Protein AF-A0AAU9IHT6-F1 (afdb_monomer_lite)

Organism: NCBI:txid1481888

Secondary structure (DSSP, 8-state):
----TT---HHHHHH--HHHHHHHHHHHHHHHHHHHHHHHHHHHS-----HHHHHHHHHHHHHHHHHHHHHHHHHHHHHHHHHHHHHHHHHHHHHHHHHHHTT-EEEEEEEEEEEEEEEEEEEEETTT--EEESS--SPP---TT-GGGGGSTTEETTEETTT--BGGGEEEEEEEEEEEEEEEEEE-HHHHHHHHHHHHHHHHHHHH-HHHHHHHHHHHHHHHHHHHHHTT-

pLDDT: mean 78.17, std 12.82, range [36.62, 94.62]

Foldseek 3Di:
DDPCVPPDPPVVVVVDDPVVVVVVVVVVVVVVVVVVVVVVVVVPDDDDDCVVVVVVVVVVVVVVVVVVVVVVVVVVVVVLVVVVVVVVVVLVVLVVLLVVLVPQKDKDKDKDKDKDFAPAKFKAFQVPRAGLGDRWPFDADQQQQDPSQCPTPQDDPQAGVPPRDGSSRIHIDRIHIDIDIDIDIDGNPVSVVSNCCSVVVVVVVCVVPVVSVVVVVVVVVVVVVVVVVVVVD

Radius of gyration: 59.03 Å; chains: 1; bounding box: 92×29×169 Å

Sequence (233 aa):
MDNSAFNVKLEDISQMTKTEKKLLDLKWELSMDVIEGLIKDLSQYSEVDTRDFRIMKEEINNALKGYNYAKNNLKNWIAIQDKISEISIERESLDAEAKVNMNYTIKRKVWQTETVETSYHNTLCSRCNTLCHEHCALQYTTNTNANIFTGCDCMRDARCKVCNCDYTSHFHDMKKPIKVEKEITNVSMEMKEKYEISTKNPRNYQKKNPSTYWRVKIAIEEFNQQRKRYSKQ

Structure (mmCIF, N/CA/C/O backbone):
data_AF-A0AAU9IHT6-F1
#
_entry.id   AF-A0AAU9IHT6-F1
#
loop_
_atom_site.group_PDB
_atom_site.id
_atom_site.type_symbol
_atom_site.label_atom_id
_atom_site.label_alt_id
_atom_site.label_comp_id
_atom_site.label_asym_id
_atom_site.label_entity_id
_atom_site.label_seq_id
_atom_site.pdbx_PDB_ins_code
_atom_site.Cartn_x
_atom_site.Cartn_y
_atom_site.Cartn_z
_atom_site.occupancy
_atom_site.B_iso_or_equiv
_atom_site.auth_seq_id
_atom_site.auth_comp_id
_atom_site.auth_asym_id
_atom_site.auth_atom_id
_atom_site.pdbx_PDB_model_num
ATOM 1 N N . MET A 1 1 ? -26.366 17.090 78.222 1.00 36.62 1 MET A N 1
ATOM 2 C CA . MET A 1 1 ? -27.579 16.716 78.975 1.00 36.62 1 MET A CA 1
ATOM 3 C C . MET A 1 1 ? -27.148 15.663 79.972 1.00 36.62 1 MET A C 1
ATOM 5 O O . MET A 1 1 ? -26.940 14.525 79.573 1.00 36.62 1 MET A O 1
ATOM 9 N N . ASP A 1 2 ? -26.898 16.069 81.214 1.00 40.22 2 ASP A N 1
ATOM 10 C CA . ASP A 1 2 ? -26.550 15.146 82.294 1.00 40.22 2 ASP A CA 1
ATOM 11 C C . ASP A 1 2 ? -27.811 14.395 82.723 1.00 40.22 2 ASP A C 1
ATOM 13 O O . ASP A 1 2 ? -28.741 14.988 83.269 1.00 40.22 2 ASP A O 1
ATOM 17 N N . ASN A 1 3 ? -27.866 13.093 82.440 1.00 45.62 3 ASN A N 1
ATOM 18 C CA . ASN A 1 3 ? -28.930 12.221 82.925 1.00 45.62 3 ASN A CA 1
ATOM 19 C C . ASN A 1 3 ? -28.638 11.844 84.386 1.00 45.62 3 ASN A C 1
ATOM 21 O O . ASN A 1 3 ? -28.105 10.778 84.683 1.00 45.62 3 ASN A O 1
ATOM 25 N N . SER A 1 4 ? -28.933 12.766 85.299 1.00 54.41 4 SER A N 1
ATOM 26 C CA . SER A 1 4 ? -28.749 12.610 86.746 1.00 54.41 4 SER A CA 1
ATOM 27 C C . SER A 1 4 ? -29.918 11.902 87.446 1.00 54.41 4 SER A C 1
ATOM 29 O O . SER A 1 4 ? -29.883 11.739 88.663 1.00 54.41 4 SER A O 1
ATOM 31 N N . ALA A 1 5 ? -30.932 11.431 86.707 1.00 51.22 5 ALA A N 1
ATOM 32 C CA . ALA A 1 5 ? -32.142 10.828 87.277 1.00 51.22 5 ALA A CA 1
ATOM 33 C C . ALA A 1 5 ? -31.901 9.493 88.015 1.00 51.22 5 ALA A C 1
ATOM 35 O O . ALA A 1 5 ? -32.734 9.093 88.824 1.00 51.22 5 ALA A O 1
ATOM 36 N N . PHE A 1 6 ? -30.760 8.832 87.779 1.00 52.09 6 PHE A N 1
ATOM 37 C CA . PHE A 1 6 ? -30.420 7.527 88.368 1.00 52.09 6 PHE A CA 1
ATOM 38 C C . PHE A 1 6 ? -29.155 7.533 89.236 1.00 52.09 6 PHE A C 1
ATOM 40 O O . PHE A 1 6 ? -28.704 6.474 89.664 1.00 52.09 6 PHE A O 1
ATOM 47 N N . ASN A 1 7 ? -28.564 8.700 89.511 1.00 56.19 7 ASN A N 1
ATOM 48 C CA . ASN A 1 7 ? -27.317 8.777 90.273 1.00 56.19 7 ASN A CA 1
ATOM 49 C C . ASN A 1 7 ? -27.596 9.065 91.757 1.00 56.19 7 ASN A C 1
ATOM 51 O O . ASN A 1 7 ? -27.315 10.153 92.256 1.00 56.19 7 ASN A O 1
ATOM 55 N N . VAL A 1 8 ? -28.201 8.099 92.453 1.00 59.44 8 VAL A N 1
ATOM 56 C CA . VAL A 1 8 ? -28.332 8.130 93.919 1.00 59.44 8 VAL A CA 1
ATOM 57 C C . VAL A 1 8 ? -27.100 7.445 94.504 1.00 59.44 8 VAL A C 1
ATOM 59 O O . VAL A 1 8 ? -26.798 6.306 94.142 1.00 59.44 8 VAL A O 1
ATOM 62 N N . LYS A 1 9 ? -26.361 8.118 95.394 1.00 62.47 9 LYS A N 1
ATOM 63 C CA . LYS A 1 9 ? -25.235 7.479 96.085 1.00 62.47 9 LYS A CA 1
ATOM 64 C C . LYS A 1 9 ? -25.786 6.379 96.994 1.00 62.47 9 LYS A C 1
ATOM 66 O O . LYS A 1 9 ? -26.787 6.576 97.675 1.00 62.47 9 LYS A O 1
ATOM 71 N N . LEU A 1 10 ? -25.129 5.219 97.030 1.00 57.00 10 LEU A N 1
ATOM 72 C CA . LEU A 1 10 ? -25.533 4.072 97.863 1.00 57.00 10 LEU A CA 1
ATOM 73 C C . LEU A 1 10 ? -25.708 4.436 99.351 1.00 57.00 10 LEU A C 1
ATOM 75 O O . LEU A 1 10 ? -26.544 3.851 100.039 1.00 57.00 10 LEU A O 1
ATOM 79 N N . GLU A 1 11 ? -24.957 5.432 99.822 1.00 59.66 11 GLU A N 1
ATOM 80 C CA . GLU A 1 11 ? -25.046 6.006 101.168 1.00 59.66 11 GLU A CA 1
ATOM 81 C C . GLU A 1 11 ? -26.435 6.610 101.464 1.00 59.66 11 GLU A C 1
ATOM 83 O O . GLU A 1 11 ? -26.975 6.390 102.550 1.00 59.66 11 GLU A O 1
ATOM 88 N N . ASP A 1 12 ? -27.068 7.262 100.484 1.00 63.44 12 ASP A N 1
ATOM 89 C CA . ASP A 1 12 ? -28.357 7.952 100.639 1.00 63.44 12 ASP A CA 1
ATOM 90 C C . ASP A 1 12 ? -29.533 6.961 100.741 1.00 63.44 12 ASP A C 1
ATOM 92 O O . ASP A 1 12 ? -30.489 7.186 101.481 1.00 63.44 12 ASP A O 1
ATOM 96 N N . ILE A 1 13 ? -29.434 5.799 100.082 1.00 61.94 13 ILE A N 1
ATOM 97 C CA . ILE A 1 13 ? -30.466 4.739 100.082 1.00 61.94 13 ILE A CA 1
ATOM 98 C C . ILE A 1 13 ? -30.615 4.090 101.468 1.00 61.94 13 ILE A C 1
ATOM 100 O O . ILE A 1 13 ? -31.707 3.663 101.871 1.00 61.94 13 ILE A O 1
ATOM 104 N N . SER A 1 14 ? -29.514 4.025 102.223 1.00 65.31 14 SER A N 1
ATOM 105 C CA . SER A 1 14 ? -29.489 3.461 103.577 1.00 65.31 14 SER A CA 1
ATOM 106 C C . SER A 1 14 ? -30.250 4.318 104.599 1.00 65.31 14 SER A C 1
ATOM 108 O O . SER A 1 14 ? -30.761 3.774 105.579 1.00 65.31 14 SER A O 1
ATOM 110 N N . GLN A 1 15 ? -30.398 5.621 104.329 1.00 71.00 15 GLN A N 1
ATOM 111 C CA . GLN A 1 15 ? -31.080 6.593 105.191 1.00 71.00 15 GLN A CA 1
ATOM 112 C C . GLN A 1 15 ? -32.521 6.913 104.757 1.00 71.00 15 GLN A C 1
ATOM 114 O O . GLN A 1 15 ? -33.226 7.628 105.466 1.00 71.00 15 GLN A O 1
ATOM 119 N N . MET A 1 16 ? -32.990 6.361 103.631 1.00 74.75 16 MET A N 1
ATOM 120 C CA . MET A 1 16 ? -34.353 6.587 103.140 1.00 74.75 16 MET A CA 1
ATOM 121 C C . MET A 1 16 ? -35.410 6.006 104.082 1.00 74.75 16 MET A C 1
ATOM 123 O O . MET A 1 16 ? -35.351 4.842 104.504 1.00 74.75 16 MET A O 1
ATOM 127 N N . THR A 1 17 ? -36.450 6.793 104.326 1.00 78.44 17 THR A N 1
ATOM 128 C CA . THR A 1 17 ? -37.647 6.350 105.033 1.00 78.44 17 THR A CA 1
ATOM 129 C C . THR A 1 17 ? -38.388 5.272 104.235 1.00 78.44 17 THR A C 1
ATOM 131 O O . THR A 1 17 ? -38.266 5.139 103.014 1.00 78.44 17 THR A O 1
ATOM 134 N N . LYS A 1 18 ? -39.227 4.491 104.925 1.00 80.88 18 LYS A N 1
ATOM 135 C CA . LYS A 1 18 ? -40.044 3.434 104.300 1.00 80.88 18 LYS A CA 1
ATOM 136 C C . LYS A 1 18 ? -40.938 3.967 103.169 1.00 80.88 18 LYS A C 1
ATOM 138 O O . LYS A 1 18 ? -41.226 3.234 102.228 1.00 80.88 18 LYS A O 1
ATOM 143 N N . THR A 1 19 ? -41.381 5.220 103.263 1.00 79.50 19 THR A N 1
ATOM 144 C CA . THR A 1 19 ? -42.227 5.875 102.255 1.00 79.50 19 THR A CA 1
ATOM 145 C C . THR A 1 19 ? -41.430 6.257 101.011 1.00 79.50 19 THR A C 1
ATOM 147 O O . THR A 1 19 ? -41.905 6.047 99.899 1.00 79.50 19 THR A O 1
ATOM 150 N N . GLU A 1 20 ? -40.205 6.753 101.176 1.00 77.69 20 GLU A N 1
ATOM 151 C CA . GLU A 1 20 ? -39.341 7.130 100.052 1.00 77.69 20 GLU A CA 1
ATOM 152 C C . GLU A 1 20 ? -38.877 5.908 99.258 1.00 77.69 20 GLU A C 1
ATOM 154 O O . GLU A 1 20 ? -38.838 5.966 98.033 1.00 77.69 20 GLU A O 1
ATOM 159 N N . LYS A 1 21 ? -38.602 4.780 99.932 1.00 79.06 21 LYS A N 1
ATOM 160 C CA . LYS A 1 21 ? -38.288 3.509 99.254 1.00 79.06 21 LYS A CA 1
ATOM 161 C C . LYS A 1 21 ? -39.454 3.033 98.388 1.00 79.06 21 LYS A C 1
ATOM 163 O O . LYS A 1 21 ? -39.266 2.777 97.209 1.00 79.06 21 LYS A O 1
ATOM 168 N N . LYS A 1 22 ? -40.677 3.056 98.930 1.00 83.75 22 LYS A N 1
ATOM 169 C CA . LYS A 1 22 ? -41.892 2.734 98.162 1.00 83.75 22 LYS A CA 1
ATOM 170 C C . LYS A 1 22 ? -42.105 3.659 96.963 1.00 83.75 22 LYS A C 1
ATOM 172 O O . LYS A 1 22 ? -42.561 3.209 95.920 1.00 83.75 22 LYS A O 1
ATOM 177 N N . LEU A 1 23 ? -41.811 4.953 97.109 1.00 82.69 23 LEU A N 1
ATOM 178 C CA . LEU A 1 23 ? -41.916 5.909 96.007 1.00 82.69 23 LEU A CA 1
ATOM 179 C C . LEU A 1 23 ? -40.868 5.637 94.919 1.00 82.69 23 LEU A C 1
ATOM 181 O O . LEU A 1 23 ? -41.162 5.812 93.739 1.00 82.69 23 LEU A O 1
ATOM 185 N N . LEU A 1 24 ? -39.657 5.239 95.309 1.00 80.94 24 LEU A N 1
ATOM 186 C CA . LEU A 1 24 ? -38.599 4.862 94.378 1.00 80.94 24 LEU A CA 1
ATOM 187 C C . LEU A 1 24 ? -38.963 3.587 93.610 1.00 80.94 24 LEU A C 1
ATOM 189 O O . LEU A 1 24 ? -38.847 3.587 92.388 1.00 80.94 24 LEU A O 1
ATOM 193 N N . ASP A 1 25 ? -39.472 2.566 94.302 1.00 82.69 25 ASP A N 1
ATOM 194 C CA . ASP A 1 25 ? -39.945 1.322 93.683 1.00 82.69 25 ASP A CA 1
ATOM 195 C C . ASP A 1 25 ? -41.060 1.609 92.667 1.00 82.69 25 ASP A C 1
ATOM 197 O O . ASP A 1 25 ? -40.974 1.186 91.518 1.00 82.69 25 ASP A O 1
ATOM 201 N N . LEU A 1 26 ? -42.041 2.444 93.034 1.00 85.94 26 LEU A N 1
ATOM 202 C CA . LEU A 1 26 ? -43.115 2.855 92.124 1.00 85.94 26 LEU A CA 1
ATOM 203 C C . LEU A 1 26 ? -42.581 3.604 90.891 1.00 85.94 26 LEU A C 1
ATOM 205 O O . LEU A 1 26 ? -43.039 3.383 89.775 1.00 85.94 26 LEU A O 1
ATOM 209 N N . LYS A 1 27 ? -41.610 4.510 91.068 1.00 83.62 27 LYS A N 1
ATOM 210 C CA . LYS A 1 27 ? -40.984 5.232 89.945 1.00 83.62 27 LYS A CA 1
ATOM 211 C C . LYS A 1 27 ? -40.191 4.298 89.035 1.00 83.62 27 LYS A C 1
ATOM 213 O O . LYS A 1 27 ? -40.145 4.531 87.827 1.00 83.62 27 LYS A O 1
ATOM 218 N N . TRP A 1 28 ? -39.554 3.282 89.607 1.00 84.56 28 TRP A N 1
ATOM 219 C CA . TRP A 1 28 ? -38.840 2.262 88.855 1.00 84.56 28 TRP A CA 1
ATOM 220 C C . TRP A 1 28 ? -39.807 1.411 88.033 1.00 84.56 28 TRP A C 1
ATOM 222 O O . TRP A 1 28 ? -39.602 1.289 86.829 1.00 84.56 28 TRP A O 1
ATOM 232 N N . GLU A 1 29 ? -40.890 0.922 88.641 1.00 88.94 29 GLU A N 1
ATOM 233 C CA . GLU A 1 29 ? -41.958 0.188 87.949 1.00 88.94 29 GLU A CA 1
ATOM 234 C C . GLU A 1 29 ? -42.526 1.008 86.784 1.00 88.94 29 GLU A C 1
ATOM 236 O O . GLU A 1 29 ? -42.494 0.555 85.645 1.00 88.94 29 GLU A O 1
ATOM 241 N N . LEU A 1 30 ? -42.892 2.272 87.025 1.00 87.56 30 LEU A N 1
ATOM 242 C CA . LEU A 1 30 ? -43.378 3.170 85.970 1.00 87.56 30 LEU A CA 1
ATOM 243 C C . LEU A 1 30 ? -42.352 3.389 84.845 1.00 87.56 30 LEU A C 1
ATOM 245 O O . LEU A 1 30 ? -42.723 3.536 83.683 1.00 87.56 30 LEU A O 1
ATOM 249 N N . SER A 1 31 ? -41.057 3.430 85.170 1.00 90.81 31 SER A N 1
ATOM 250 C CA . SER A 1 31 ? -39.999 3.575 84.162 1.00 90.81 31 SER A CA 1
ATOM 251 C C . SER A 1 31 ? -39.840 2.303 83.330 1.00 90.81 31 SER A C 1
ATOM 253 O O . SER A 1 31 ? -39.628 2.391 82.121 1.00 90.81 31 SER A O 1
ATOM 255 N N . MET A 1 32 ? -39.957 1.130 83.958 1.00 89.56 32 MET A N 1
ATOM 256 C CA . MET A 1 32 ? -39.925 -0.160 83.268 1.00 89.56 32 MET A CA 1
ATOM 257 C C . MET A 1 32 ? -41.141 -0.333 82.355 1.00 89.56 32 MET A C 1
ATOM 259 O O . MET A 1 32 ? -40.957 -0.737 81.211 1.00 89.56 32 MET A O 1
ATOM 263 N N . ASP A 1 33 ? -42.334 0.079 82.792 1.00 92.25 33 ASP A N 1
ATOM 264 C CA . ASP A 1 33 ? -43.553 0.062 81.969 1.00 92.25 33 ASP A CA 1
ATOM 265 C C . ASP A 1 33 ? -43.401 0.932 80.711 1.00 92.25 33 ASP A C 1
ATOM 267 O O . ASP A 1 33 ? -43.782 0.538 79.606 1.00 92.25 33 ASP A O 1
ATOM 271 N N . VAL A 1 34 ? -42.796 2.119 80.850 1.00 92.44 34 VAL A N 1
ATOM 272 C CA . VAL A 1 34 ? -42.503 2.998 79.707 1.00 92.44 34 VAL A CA 1
ATOM 273 C C . VAL A 1 34 ? -41.493 2.348 78.761 1.00 92.44 34 VAL A C 1
ATOM 275 O O . VAL A 1 34 ? -41.674 2.405 77.546 1.00 92.44 34 VAL A O 1
ATOM 278 N N . ILE A 1 35 ? -40.442 1.712 79.287 1.00 89.94 35 ILE A N 1
ATOM 279 C CA . ILE A 1 35 ? -39.449 1.001 78.469 1.00 89.94 35 ILE A CA 1
ATOM 280 C C . ILE A 1 35 ? -40.091 -0.180 77.736 1.00 89.94 35 ILE A C 1
ATOM 282 O O . ILE A 1 35 ? -39.816 -0.379 76.554 1.00 89.94 35 ILE A O 1
ATOM 286 N N . GLU A 1 36 ? -40.967 -0.938 78.392 1.00 92.25 36 GLU A N 1
ATOM 287 C CA . GLU A 1 36 ? -41.694 -2.041 77.767 1.00 92.25 36 GLU A CA 1
ATOM 288 C C . GLU A 1 36 ? -42.611 -1.538 76.645 1.00 92.25 36 GLU A C 1
ATOM 290 O O . GLU A 1 36 ? -42.620 -2.113 75.553 1.00 92.25 36 GLU A O 1
ATOM 295 N N . GLY A 1 37 ? -43.299 -0.411 76.860 1.00 92.06 37 GLY A N 1
ATOM 296 C CA . GLY A 1 37 ? -44.056 0.289 75.822 1.00 92.06 37 GLY A CA 1
ATOM 297 C C . GLY A 1 37 ? -43.185 0.675 74.625 1.00 92.06 37 GLY A C 1
ATOM 298 O O . GLY A 1 37 ? -43.524 0.348 73.491 1.00 92.06 37 GLY A O 1
ATOM 299 N N . LEU A 1 38 ? -42.014 1.271 74.869 1.00 89.75 38 LEU A N 1
ATOM 300 C CA . LEU A 1 38 ? -41.068 1.640 73.811 1.00 89.75 38 LEU A CA 1
ATOM 301 C C . LEU A 1 38 ? -40.539 0.422 73.042 1.00 89.75 38 LEU A C 1
ATOM 303 O O . LEU A 1 38 ? -40.412 0.484 71.823 1.00 89.75 38 LEU A O 1
ATOM 307 N N . ILE A 1 39 ? -40.240 -0.688 73.721 1.00 87.50 39 ILE A N 1
ATOM 308 C CA . ILE A 1 39 ? -39.795 -1.932 73.072 1.00 87.50 39 ILE A CA 1
ATOM 309 C C . ILE A 1 39 ? -40.923 -2.522 72.225 1.00 87.50 39 ILE A C 1
ATOM 311 O O . ILE A 1 39 ? -40.685 -2.968 71.101 1.00 87.50 39 ILE A O 1
ATOM 315 N N . LYS A 1 40 ? -42.157 -2.500 72.735 1.00 89.62 40 LYS A N 1
ATOM 316 C CA . LYS A 1 40 ? -43.336 -2.966 72.008 1.00 89.62 40 LYS A CA 1
ATOM 317 C C . LYS A 1 40 ? -43.588 -2.115 70.769 1.00 89.62 40 LYS A C 1
ATOM 319 O O . LYS A 1 40 ? -43.787 -2.682 69.698 1.00 89.62 40 LYS A O 1
ATOM 324 N N . ASP A 1 41 ? -43.505 -0.797 70.888 1.00 87.31 41 ASP A N 1
ATOM 325 C CA . ASP A 1 41 ? -43.623 0.124 69.760 1.00 87.31 41 ASP A CA 1
ATOM 326 C C . ASP A 1 41 ? -42.502 -0.123 68.746 1.00 87.31 41 ASP A C 1
ATOM 328 O O . ASP A 1 41 ? -42.782 -0.289 67.562 1.00 87.31 41 ASP A O 1
ATOM 332 N N . LEU A 1 42 ? -41.249 -0.265 69.199 1.00 81.62 42 LEU A N 1
ATOM 333 C CA . LEU A 1 42 ? -40.102 -0.611 68.351 1.00 81.62 42 LEU A CA 1
ATOM 334 C C . LEU A 1 42 ? -40.303 -1.934 67.600 1.00 81.62 42 LEU A C 1
ATOM 336 O O . LEU A 1 42 ? -39.971 -2.022 66.422 1.00 81.62 42 LEU A O 1
ATOM 340 N N . SER A 1 43 ? -40.891 -2.939 68.250 1.00 79.19 43 SER A N 1
ATOM 341 C CA . SER A 1 43 ? -41.186 -4.241 67.638 1.00 79.19 43 SER A CA 1
ATOM 342 C C . SER A 1 43 ? -42.314 -4.200 66.600 1.00 79.19 43 SER A C 1
ATOM 344 O O . SER A 1 43 ? -42.419 -5.109 65.779 1.00 79.19 43 SER A O 1
ATOM 346 N N . GLN A 1 44 ? -43.157 -3.161 66.629 1.00 80.00 44 GLN A N 1
ATOM 347 C CA . GLN A 1 44 ? -44.225 -2.952 65.648 1.00 80.00 44 GLN A CA 1
ATOM 348 C C . GLN A 1 44 ? -43.735 -2.250 64.380 1.00 80.00 44 GLN A C 1
ATOM 350 O O . GLN A 1 44 ? -44.428 -2.297 63.361 1.00 80.00 44 GLN A O 1
ATOM 355 N N . TYR A 1 45 ? -42.552 -1.627 64.398 1.00 76.06 45 TYR A N 1
ATOM 356 C CA . TYR A 1 45 ? -41.941 -1.139 63.166 1.00 76.06 45 TYR A CA 1
ATOM 357 C C . TYR A 1 45 ? -41.477 -2.339 62.338 1.00 76.06 45 TYR A C 1
ATOM 359 O O . TYR A 1 45 ? -40.593 -3.095 62.733 1.00 76.06 45 TYR A O 1
ATOM 367 N N . SER A 1 46 ? -42.082 -2.518 61.167 1.00 62.72 46 SER A N 1
ATOM 368 C CA . SER A 1 46 ? -41.648 -3.521 60.199 1.00 62.72 46 SER A CA 1
ATOM 369 C C . SER A 1 46 ? -40.288 -3.148 59.608 1.00 62.72 46 SER A C 1
ATOM 371 O O . SER A 1 46 ? -40.038 -1.972 59.328 1.00 62.72 46 SER A O 1
ATOM 373 N N . GLU A 1 47 ? -39.448 -4.147 59.332 1.00 66.75 47 GLU A N 1
ATOM 374 C CA . GLU A 1 47 ? -38.281 -3.970 58.464 1.00 66.75 47 GLU A CA 1
ATOM 375 C C . GLU A 1 47 ? -38.723 -3.302 57.153 1.00 66.75 47 GLU A C 1
ATOM 377 O O . GLU A 1 47 ? -39.639 -3.773 56.476 1.00 66.75 47 GLU A O 1
ATOM 382 N N . VAL A 1 48 ? -38.104 -2.172 56.804 1.00 67.19 48 VAL A N 1
ATOM 383 C CA . VAL A 1 48 ? -38.365 -1.516 55.520 1.00 67.19 48 VAL A CA 1
ATOM 384 C C . VAL A 1 48 ? -37.785 -2.412 54.431 1.00 67.19 48 VAL A C 1
ATOM 386 O O . VAL A 1 48 ? -36.573 -2.632 54.392 1.00 67.19 48 VAL A O 1
ATOM 389 N N . ASP A 1 49 ? -38.644 -2.949 53.563 1.00 68.38 49 ASP A N 1
ATOM 390 C CA . ASP A 1 49 ? -38.227 -3.850 52.491 1.00 68.38 49 ASP A CA 1
ATOM 391 C C . ASP A 1 49 ? -37.245 -3.137 51.544 1.00 68.38 49 ASP A C 1
ATOM 393 O O . ASP A 1 49 ? -37.583 -2.187 50.839 1.00 68.38 49 ASP A O 1
ATOM 397 N N . THR A 1 50 ? -35.989 -3.589 51.541 1.00 79.31 50 THR A N 1
ATOM 398 C CA . THR A 1 50 ? -34.925 -3.058 50.672 1.00 79.31 50 THR A CA 1
ATOM 399 C C . THR A 1 50 ? -34.781 -3.848 49.371 1.00 79.31 50 THR A C 1
ATOM 401 O O . THR A 1 50 ? -33.878 -3.580 48.569 1.00 79.31 50 THR A O 1
ATOM 404 N N . ARG A 1 51 ? -35.661 -4.829 49.128 1.00 81.38 51 ARG A N 1
ATOM 405 C CA . ARG A 1 51 ? -35.613 -5.713 47.960 1.00 81.38 51 ARG A CA 1
ATOM 406 C C . ARG A 1 51 ? -35.708 -4.937 46.650 1.00 81.38 51 ARG A C 1
ATOM 408 O O . ARG A 1 51 ? -34.933 -5.238 45.744 1.00 81.38 51 ARG A O 1
ATOM 415 N N . ASP A 1 52 ? -36.544 -3.905 46.577 1.00 80.12 52 ASP A N 1
ATOM 416 C CA . ASP A 1 52 ? -36.674 -3.063 45.380 1.00 80.12 52 ASP A CA 1
ATOM 417 C C . ASP A 1 52 ? -35.391 -2.275 45.082 1.00 80.12 52 ASP A C 1
ATOM 419 O O . ASP A 1 52 ? -34.945 -2.215 43.936 1.00 80.12 52 ASP A O 1
ATOM 423 N N . PHE A 1 53 ? -34.717 -1.748 46.111 1.00 83.50 53 PHE A N 1
ATOM 424 C CA . PHE A 1 53 ? -33.416 -1.088 45.947 1.00 83.50 53 PHE A CA 1
ATOM 425 C C . PHE A 1 53 ? -32.331 -2.061 45.486 1.00 83.50 53 PHE A C 1
ATOM 427 O O . PHE A 1 53 ? -31.471 -1.701 44.677 1.00 83.50 53 PHE A O 1
ATOM 434 N N . ARG A 1 54 ? -32.366 -3.307 45.973 1.00 85.94 54 ARG A N 1
ATOM 435 C CA . ARG A 1 54 ? -31.453 -4.359 45.516 1.00 85.94 54 ARG A CA 1
ATOM 436 C C . ARG A 1 54 ? -31.682 -4.686 44.040 1.00 85.94 54 ARG A C 1
ATOM 438 O O . ARG A 1 54 ? -30.710 -4.689 43.289 1.00 85.94 54 ARG A O 1
ATOM 445 N N . ILE A 1 55 ? -32.935 -4.892 43.626 1.00 87.44 55 ILE A N 1
ATOM 446 C CA . ILE A 1 55 ? -33.301 -5.155 42.223 1.00 87.44 55 ILE A CA 1
ATOM 447 C C . ILE A 1 55 ? -32.854 -3.987 41.338 1.00 87.44 55 ILE A C 1
ATOM 449 O O . ILE A 1 55 ? -32.167 -4.186 40.339 1.00 87.44 55 ILE A O 1
ATOM 453 N N . MET A 1 56 ? -33.148 -2.751 41.746 1.00 84.31 56 MET A N 1
ATOM 454 C CA . MET A 1 56 ? -32.743 -1.553 41.010 1.00 84.31 56 MET A CA 1
ATOM 455 C C . MET A 1 56 ? -31.219 -1.464 40.843 1.00 84.31 56 MET A C 1
ATOM 457 O O . MET A 1 56 ? -30.721 -1.161 39.758 1.00 84.31 56 MET A O 1
ATOM 461 N N . LYS A 1 57 ? -30.454 -1.767 41.898 1.00 89.06 57 LYS A N 1
ATOM 462 C CA . LYS A 1 57 ? -28.986 -1.791 41.846 1.00 89.06 57 LYS A CA 1
ATOM 463 C C . LYS A 1 57 ? -28.459 -2.874 40.900 1.00 89.06 57 LYS A C 1
ATOM 465 O O . LYS A 1 57 ? -27.472 -2.639 40.202 1.00 89.06 57 LYS A O 1
ATOM 470 N N . GLU A 1 58 ? -29.082 -4.048 40.874 1.00 89.75 58 GLU A N 1
ATOM 471 C CA . GLU A 1 58 ? -28.725 -5.133 39.953 1.00 89.75 58 GLU A CA 1
ATOM 472 C C . GLU A 1 58 ? -28.974 -4.738 38.492 1.00 89.75 58 GLU A C 1
ATOM 474 O O . GLU A 1 58 ? -28.068 -4.879 37.666 1.00 89.75 58 GLU A O 1
ATOM 479 N N . GLU A 1 59 ? -30.130 -4.145 38.190 1.00 89.81 59 GLU A N 1
ATOM 480 C CA . GLU A 1 59 ? -30.467 -3.648 36.850 1.00 89.81 59 GLU A CA 1
ATOM 481 C C . GLU A 1 59 ? -29.500 -2.554 36.374 1.00 89.81 59 GLU A C 1
ATOM 483 O O . GLU A 1 59 ? -28.964 -2.630 35.265 1.00 89.81 59 GLU A O 1
ATOM 488 N N . ILE A 1 60 ? -29.174 -1.580 37.233 1.00 89.31 60 ILE A N 1
ATOM 489 C CA . ILE A 1 60 ? -28.181 -0.538 36.921 1.00 89.31 60 ILE A CA 1
ATOM 490 C C . ILE A 1 60 ? -26.811 -1.159 36.619 1.00 89.31 60 ILE A C 1
ATOM 492 O O . ILE A 1 60 ? -26.151 -0.778 35.649 1.00 89.31 60 ILE A O 1
ATOM 496 N N . ASN A 1 61 ? -26.376 -2.139 37.414 1.00 86.25 61 ASN A N 1
ATOM 497 C CA . ASN A 1 61 ? -25.103 -2.821 37.186 1.00 86.25 61 ASN A CA 1
ATOM 498 C C . ASN A 1 61 ? -25.094 -3.596 35.863 1.00 86.25 61 ASN A C 1
ATOM 500 O O . ASN A 1 61 ? -24.077 -3.607 35.164 1.00 86.25 61 ASN A O 1
ATOM 504 N N . ASN A 1 62 ? -26.207 -4.228 35.497 1.00 83.06 62 ASN A N 1
ATOM 505 C CA . ASN A 1 62 ? -26.343 -4.928 34.223 1.00 83.06 62 ASN A CA 1
ATOM 506 C C . ASN A 1 62 ? -26.307 -3.951 33.041 1.00 83.06 62 ASN A C 1
ATOM 508 O O . ASN A 1 62 ? -25.561 -4.178 32.083 1.00 83.06 62 ASN A O 1
ATOM 512 N N . ALA A 1 63 ? -27.007 -2.819 33.143 1.00 81.50 63 ALA A N 1
ATOM 513 C CA . ALA A 1 63 ? -26.954 -1.753 32.148 1.00 81.50 63 ALA A CA 1
ATOM 514 C C . ALA A 1 63 ? -25.530 -1.187 31.989 1.00 81.50 63 ALA A C 1
ATOM 516 O O . ALA A 1 63 ? -25.037 -1.046 30.868 1.00 81.50 63 ALA A O 1
ATOM 517 N N . LEU A 1 64 ? -24.818 -0.944 33.097 1.00 78.62 64 LEU A N 1
ATOM 518 C CA . LEU A 1 64 ? -23.425 -0.482 33.086 1.00 78.62 64 LEU A CA 1
ATOM 519 C C . LEU A 1 64 ? -22.478 -1.492 32.430 1.00 78.62 64 LEU A C 1
ATOM 521 O O . LEU A 1 64 ? -21.596 -1.098 31.661 1.00 78.62 64 LEU A O 1
ATOM 525 N N . LYS A 1 65 ? -22.652 -2.792 32.694 1.00 80.75 65 LYS A N 1
ATOM 526 C CA . LYS A 1 65 ? -21.887 -3.853 32.017 1.00 80.75 65 LYS A CA 1
ATOM 527 C C . LYS A 1 65 ? -22.127 -3.820 30.507 1.00 80.75 65 LYS A C 1
ATOM 529 O O . LYS A 1 65 ? -21.158 -3.821 29.748 1.00 80.75 65 LYS A O 1
ATOM 534 N N . GLY A 1 66 ? -23.388 -3.730 30.080 1.00 75.31 66 GLY A N 1
ATOM 535 C CA . GLY A 1 66 ? -23.761 -3.635 28.665 1.00 75.31 66 GLY A CA 1
ATOM 536 C C . GLY A 1 66 ? -23.173 -2.398 27.981 1.00 75.31 66 GLY A C 1
ATOM 537 O O . GLY A 1 66 ? -22.559 -2.508 26.919 1.00 75.31 66 GLY A O 1
ATOM 538 N N . TYR A 1 67 ? -23.272 -1.235 28.626 1.00 81.81 67 TYR A N 1
ATOM 539 C CA . TYR A 1 67 ? -22.687 0.014 28.140 1.00 81.81 67 TYR A CA 1
ATOM 540 C C . TYR A 1 67 ? -21.167 -0.084 27.976 1.00 81.81 67 TYR A C 1
ATOM 542 O O . TYR A 1 67 ? -20.631 0.255 26.921 1.00 81.81 67 TYR A O 1
ATOM 550 N N . ASN A 1 68 ? -20.459 -0.586 28.991 1.00 80.31 68 ASN A N 1
ATOM 551 C CA . ASN A 1 68 ? -19.004 -0.724 28.934 1.00 80.31 68 ASN A CA 1
ATOM 552 C C . ASN A 1 68 ? -18.564 -1.712 27.847 1.00 80.31 68 ASN A C 1
ATOM 554 O O . ASN A 1 68 ? -17.586 -1.454 27.142 1.00 80.31 68 ASN A O 1
ATOM 558 N N . TYR A 1 69 ? -19.305 -2.807 27.668 1.00 75.12 69 TYR A N 1
ATOM 559 C CA . TYR A 1 69 ? -19.072 -3.758 26.586 1.00 75.12 69 TYR A CA 1
ATOM 560 C C . TYR A 1 69 ? -19.233 -3.098 25.207 1.00 75.12 69 TYR A C 1
ATOM 562 O O . TYR A 1 69 ? -18.312 -3.145 24.388 1.00 75.12 69 TYR A O 1
ATOM 570 N N . ALA A 1 70 ? -20.352 -2.405 24.971 1.00 73.38 70 ALA A N 1
ATOM 571 C CA . ALA A 1 70 ? -20.609 -1.702 23.715 1.00 73.38 70 ALA A CA 1
ATOM 572 C C . ALA A 1 70 ? -19.557 -0.615 23.434 1.00 73.38 70 ALA A C 1
ATOM 574 O O . ALA A 1 70 ? -19.034 -0.521 22.323 1.00 73.38 70 ALA A O 1
ATOM 575 N N . LYS A 1 71 ? -19.182 0.160 24.458 1.00 83.25 71 LYS A N 1
ATOM 576 C CA . LYS A 1 71 ? -18.144 1.196 24.379 1.00 83.25 71 LYS A CA 1
ATOM 577 C C . LYS A 1 71 ? -16.781 0.624 23.987 1.00 83.25 71 LYS A C 1
ATOM 579 O O . LYS A 1 71 ? -16.090 1.210 23.156 1.00 83.25 71 LYS A O 1
ATOM 584 N N . ASN A 1 72 ? -16.382 -0.504 24.573 1.00 74.44 72 ASN A N 1
ATOM 585 C CA . ASN A 1 72 ? -15.114 -1.154 24.239 1.00 74.44 72 ASN A CA 1
ATOM 586 C C . ASN A 1 72 ? -15.122 -1.709 22.814 1.00 74.44 72 ASN A C 1
ATOM 588 O O . ASN A 1 72 ? -14.149 -1.524 22.084 1.00 74.44 72 ASN A O 1
ATOM 592 N N . ASN A 1 73 ? -16.233 -2.313 22.392 1.00 76.06 73 ASN A N 1
ATOM 593 C CA . ASN A 1 73 ? -16.385 -2.755 21.011 1.00 76.06 73 ASN A CA 1
ATOM 594 C C . ASN A 1 73 ? -16.279 -1.579 20.042 1.00 76.06 73 ASN A C 1
ATOM 596 O O . ASN A 1 73 ? -15.510 -1.663 19.092 1.00 76.06 73 ASN A O 1
ATOM 600 N N . LEU A 1 74 ? -16.966 -0.462 20.301 1.00 77.00 74 LEU A N 1
ATOM 601 C CA . LEU A 1 74 ? -16.889 0.729 19.453 1.00 77.00 74 LEU A CA 1
ATOM 602 C C . LEU A 1 74 ? -15.447 1.235 19.293 1.00 77.00 74 LEU A C 1
ATOM 604 O O . LEU A 1 74 ? -15.028 1.549 18.184 1.00 77.00 74 LEU A O 1
ATOM 608 N N . LYS A 1 75 ? -14.658 1.259 20.373 1.00 78.75 75 LYS A N 1
ATOM 609 C CA . LYS A 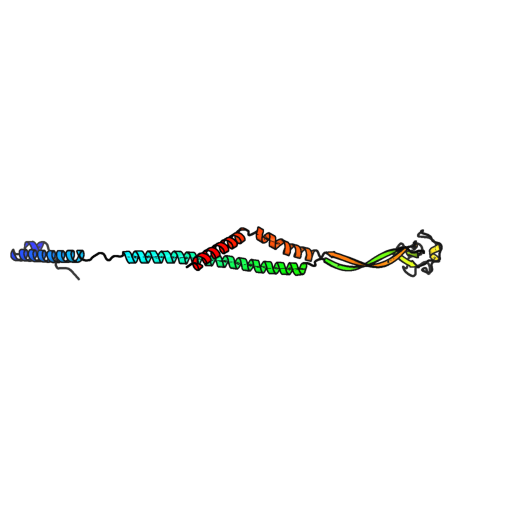1 75 ? -13.232 1.618 20.294 1.00 78.75 75 LYS A CA 1
ATOM 610 C C . LYS A 1 75 ? -12.436 0.662 19.407 1.00 78.75 75 LYS A C 1
ATOM 612 O O . LYS A 1 75 ? -11.648 1.114 18.582 1.00 78.75 75 LYS A O 1
ATOM 617 N N . ASN A 1 76 ? -12.648 -0.644 19.565 1.00 75.38 76 ASN A N 1
ATOM 618 C CA . ASN A 1 76 ? -11.990 -1.651 18.731 1.00 75.38 76 ASN A CA 1
ATOM 619 C C . ASN A 1 76 ? -12.369 -1.479 17.255 1.00 75.38 76 ASN A C 1
ATOM 621 O O . ASN A 1 76 ? -11.515 -1.601 16.381 1.00 75.38 76 ASN A O 1
ATOM 625 N N . TRP A 1 77 ? -13.634 -1.159 16.988 1.00 76.69 77 TRP A N 1
ATOM 626 C CA . TRP A 1 77 ? -14.149 -0.905 15.650 1.00 76.69 77 TRP A CA 1
ATOM 627 C C . TRP A 1 77 ? -13.518 0.313 14.990 1.00 76.69 77 TRP A C 1
ATOM 629 O O . TRP A 1 77 ? -13.067 0.206 13.853 1.00 76.69 77 TRP A O 1
ATOM 639 N N . ILE A 1 78 ? -13.418 1.428 15.713 1.00 77.44 78 ILE A N 1
ATOM 640 C CA . ILE A 1 78 ? -12.738 2.637 15.232 1.00 77.44 78 ILE A CA 1
ATOM 641 C C . ILE A 1 78 ? -11.278 2.316 14.890 1.00 77.44 78 ILE A C 1
ATOM 643 O O . ILE A 1 78 ? -10.839 2.583 13.779 1.00 77.44 78 ILE A O 1
ATOM 647 N N . ALA A 1 79 ? -10.561 1.614 15.772 1.00 75.81 79 ALA A N 1
ATOM 648 C CA . ALA A 1 79 ? -9.171 1.233 15.515 1.00 75.81 79 ALA A CA 1
ATOM 649 C C . ALA A 1 79 ? -9.003 0.317 14.286 1.00 75.81 79 ALA A C 1
ATOM 651 O O . ALA A 1 79 ? -7.970 0.341 13.617 1.00 75.81 79 ALA A O 1
ATOM 652 N N . ILE A 1 80 ? -9.995 -0.528 13.993 1.00 75.81 80 ILE A N 1
ATOM 653 C CA . ILE A 1 80 ? -10.011 -1.340 12.773 1.00 75.81 80 ILE A CA 1
ATOM 654 C C . ILE A 1 80 ? -10.286 -0.463 11.546 1.00 75.81 80 ILE A C 1
ATOM 656 O O . ILE A 1 80 ? -9.627 -0.636 10.522 1.00 75.81 80 ILE A O 1
ATOM 660 N N . GLN A 1 81 ? -11.234 0.468 11.642 1.00 74.94 81 GLN A N 1
ATOM 661 C CA . GLN A 1 81 ? -11.577 1.388 10.562 1.00 74.94 81 GLN A CA 1
ATOM 662 C C . GLN A 1 81 ? -10.391 2.282 1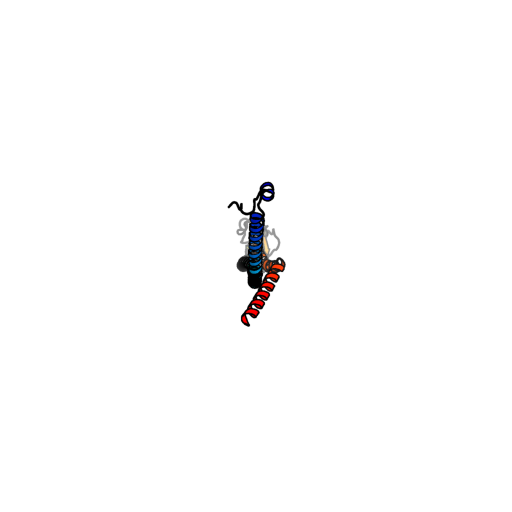0.179 1.00 74.94 81 GLN A C 1
ATOM 664 O O . GLN A 1 81 ? -10.111 2.424 8.989 1.00 74.94 81 GLN A O 1
ATOM 669 N N . ASP A 1 82 ? -9.653 2.797 11.161 1.00 77.75 82 ASP A N 1
ATOM 670 C CA . ASP A 1 82 ? -8.452 3.607 10.931 1.00 77.75 82 ASP A CA 1
ATOM 671 C C . ASP A 1 82 ? -7.402 2.817 10.138 1.00 77.75 82 ASP A C 1
ATOM 673 O O . ASP A 1 82 ? -6.914 3.280 9.108 1.00 77.75 82 ASP A O 1
ATOM 677 N N . LYS A 1 83 ? -7.151 1.559 10.522 1.00 75.69 83 LYS A N 1
ATOM 678 C CA . LYS A 1 83 ? -6.239 0.668 9.785 1.00 75.69 83 LYS A CA 1
ATOM 679 C C . LYS A 1 83 ? -6.704 0.382 8.359 1.00 75.69 83 LYS A C 1
ATOM 681 O O . LYS A 1 83 ? -5.878 0.260 7.461 1.00 75.69 83 LYS A O 1
ATOM 686 N N . ILE A 1 84 ? -8.011 0.233 8.130 1.00 74.06 84 ILE A N 1
ATOM 687 C CA . ILE A 1 84 ? -8.550 0.054 6.771 1.00 74.06 84 ILE A CA 1
ATOM 688 C C . ILE A 1 84 ? -8.303 1.315 5.939 1.00 74.06 84 ILE A C 1
ATOM 690 O O . ILE A 1 84 ? -7.907 1.198 4.780 1.00 74.06 84 ILE A O 1
ATOM 694 N N . SER A 1 85 ? -8.512 2.495 6.527 1.00 76.38 85 SER A N 1
ATOM 695 C CA . SER A 1 85 ? -8.275 3.782 5.872 1.00 76.38 85 SER A CA 1
ATOM 696 C C . SER A 1 85 ? -6.811 3.926 5.448 1.00 76.38 85 SER A C 1
ATOM 698 O O . SER A 1 85 ? -6.533 4.146 4.269 1.00 76.38 85 S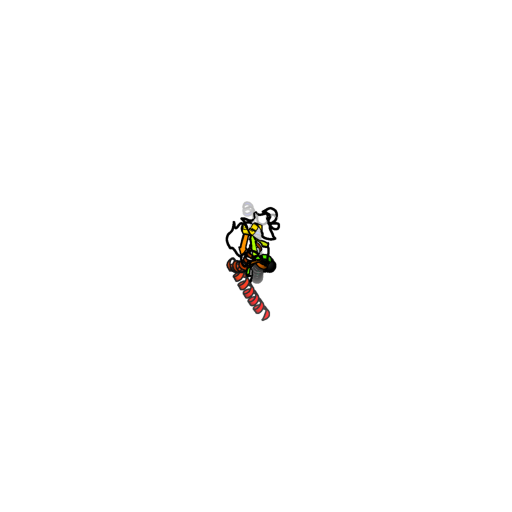ER A O 1
ATOM 700 N N . GLU A 1 86 ? -5.871 3.671 6.363 1.00 76.56 86 GLU A N 1
ATOM 701 C CA . GLU A 1 86 ? -4.428 3.676 6.075 1.00 76.56 86 GLU A CA 1
ATOM 702 C C . GLU A 1 86 ? -4.072 2.742 4.908 1.00 76.56 86 GLU A C 1
ATOM 704 O O . GLU A 1 86 ? -3.418 3.155 3.949 1.00 76.56 86 GLU A O 1
ATOM 709 N N . ILE A 1 87 ? -4.571 1.501 4.942 1.00 74.69 87 ILE A N 1
ATOM 710 C CA . ILE A 1 87 ? -4.328 0.510 3.884 1.00 74.69 87 ILE A CA 1
ATOM 711 C C . ILE A 1 87 ? -4.927 0.959 2.545 1.00 74.69 87 ILE A C 1
ATOM 713 O O . ILE A 1 87 ? -4.343 0.703 1.491 1.00 74.69 87 ILE A O 1
ATOM 717 N N . SER A 1 88 ? -6.100 1.597 2.556 1.00 72.75 88 SER A N 1
ATOM 718 C CA . SER A 1 88 ? -6.741 2.071 1.326 1.00 72.75 88 SER A CA 1
ATOM 719 C C . SER A 1 88 ? -5.936 3.179 0.648 1.00 72.75 88 SER A C 1
ATOM 721 O O . SER A 1 88 ? -5.705 3.092 -0.556 1.00 72.75 88 SER A O 1
ATOM 723 N N . ILE A 1 89 ? -5.412 4.132 1.427 1.00 77.12 89 ILE A N 1
ATOM 724 C CA . ILE A 1 89 ? -4.555 5.218 0.935 1.00 77.12 89 ILE A CA 1
ATOM 725 C C . ILE A 1 89 ? -3.259 4.651 0.342 1.00 77.12 89 ILE A C 1
ATOM 727 O O . ILE A 1 89 ? -2.873 5.006 -0.773 1.00 77.12 89 ILE A O 1
ATOM 731 N N . GLU A 1 90 ? -2.601 3.728 1.053 1.00 77.50 90 GLU A N 1
ATOM 732 C CA . GLU A 1 90 ? -1.377 3.076 0.567 1.00 77.50 90 GLU A CA 1
ATOM 733 C C . GLU A 1 90 ? -1.635 2.330 -0.754 1.00 77.50 90 GLU A C 1
ATOM 735 O O . GLU A 1 90 ? -0.859 2.436 -1.706 1.00 77.50 90 GLU A O 1
ATOM 740 N N . ARG A 1 91 ? -2.764 1.619 -0.853 1.00 73.94 91 ARG A N 1
ATOM 741 C CA . ARG A 1 91 ? -3.145 0.896 -2.070 1.00 73.94 91 ARG A CA 1
ATOM 742 C C . ARG A 1 91 ? -3.410 1.829 -3.249 1.00 73.94 91 ARG A C 1
ATOM 744 O O . ARG A 1 91 ? -2.970 1.520 -4.352 1.00 73.94 91 ARG A O 1
ATOM 751 N N . GLU A 1 92 ? -4.110 2.939 -3.038 1.00 78.75 92 GLU A N 1
ATOM 752 C CA . GLU A 1 92 ? -4.359 3.931 -4.090 1.00 78.75 92 GLU A CA 1
ATOM 753 C C . GLU A 1 92 ? -3.052 4.516 -4.633 1.00 78.75 92 GLU A C 1
ATOM 755 O O . GLU A 1 92 ? -2.891 4.637 -5.849 1.00 78.75 92 GLU A O 1
ATOM 760 N N . SER A 1 93 ? -2.092 4.800 -3.747 1.00 78.56 93 SER A N 1
ATOM 761 C CA . SER A 1 93 ? -0.752 5.246 -4.139 1.00 78.56 93 SER A CA 1
ATOM 762 C C . SER A 1 93 ? -0.039 4.205 -5.005 1.00 78.56 93 SER A C 1
ATOM 764 O O . SER A 1 93 ? 0.486 4.537 -6.068 1.00 78.56 93 SER A O 1
ATOM 766 N N . LEU A 1 94 ? -0.053 2.932 -4.596 1.00 75.00 94 LEU A N 1
ATOM 767 C CA . LEU A 1 94 ? 0.569 1.849 -5.364 1.00 75.00 94 LEU A CA 1
ATOM 768 C C . LEU A 1 94 ? -0.115 1.642 -6.725 1.00 75.00 94 LEU A C 1
ATOM 770 O O . LEU A 1 94 ? 0.565 1.453 -7.732 1.00 75.00 94 LEU A O 1
ATOM 774 N N . ASP A 1 95 ? -1.445 1.714 -6.791 1.00 75.81 95 ASP A N 1
ATOM 775 C CA . ASP A 1 95 ? -2.180 1.595 -8.055 1.00 75.81 95 ASP A CA 1
ATOM 776 C C . ASP A 1 95 ? -1.865 2.769 -9.003 1.00 75.81 95 ASP A C 1
ATOM 778 O O . ASP A 1 95 ? -1.755 2.577 -10.220 1.00 75.81 95 ASP A O 1
ATOM 782 N N . ALA A 1 96 ? -1.679 3.982 -8.469 1.00 81.25 96 ALA A N 1
ATOM 783 C CA . ALA A 1 96 ? -1.248 5.140 -9.248 1.00 81.25 96 ALA A CA 1
ATOM 784 C C . ALA A 1 96 ? 0.174 4.954 -9.804 1.00 81.25 96 ALA A C 1
ATOM 786 O O . ALA A 1 96 ? 0.395 5.133 -11.005 1.00 81.25 96 ALA A O 1
ATOM 787 N N . GLU A 1 97 ? 1.121 4.520 -8.970 1.00 77.56 97 GLU A N 1
ATOM 788 C CA . GLU A 1 97 ? 2.490 4.213 -9.400 1.00 77.56 97 GLU A CA 1
ATOM 789 C C . GLU A 1 97 ? 2.535 3.101 -10.451 1.00 77.56 97 GLU A C 1
ATOM 791 O O . GLU A 1 97 ? 3.272 3.206 -11.435 1.00 77.56 97 GLU A O 1
ATOM 796 N N . ALA A 1 98 ? 1.723 2.053 -10.288 1.00 79.56 98 ALA A N 1
ATOM 797 C CA . ALA A 1 98 ? 1.632 0.969 -11.256 1.00 79.56 98 ALA A CA 1
ATOM 798 C C . ALA A 1 98 ? 1.146 1.481 -12.620 1.00 79.56 98 ALA A C 1
ATOM 800 O O . ALA A 1 98 ? 1.717 1.121 -13.646 1.00 79.56 98 ALA A O 1
ATOM 801 N N . LYS A 1 99 ? 0.139 2.364 -12.654 1.00 84.06 99 LYS A N 1
ATOM 802 C CA . LYS A 1 99 ? -0.360 2.954 -13.909 1.00 84.06 99 LYS A CA 1
ATOM 803 C C . LYS A 1 99 ? 0.697 3.793 -14.617 1.00 84.06 99 LYS A C 1
ATOM 805 O O . LYS A 1 99 ? 0.865 3.651 -15.826 1.00 84.06 99 LYS A O 1
ATOM 810 N N . VAL A 1 100 ? 1.418 4.637 -13.878 1.00 82.56 100 VAL A N 1
ATOM 811 C CA . VAL A 1 100 ? 2.477 5.490 -14.445 1.00 82.56 100 VAL A CA 1
ATOM 812 C C . VAL A 1 100 ? 3.612 4.642 -15.020 1.00 82.56 100 VAL A C 1
ATOM 814 O O . VAL A 1 100 ? 4.128 4.936 -16.096 1.00 82.56 100 VAL A O 1
ATOM 817 N N . ASN A 1 101 ? 3.970 3.556 -14.335 1.00 81.31 101 ASN A N 1
ATOM 818 C CA . ASN A 1 101 ? 5.118 2.732 -14.700 1.00 81.31 101 ASN A CA 1
ATOM 819 C C . ASN A 1 101 ? 4.775 1.521 -15.585 1.00 81.31 101 ASN A C 1
ATOM 821 O O . ASN A 1 101 ? 5.679 0.787 -15.979 1.00 81.31 101 ASN A O 1
ATOM 825 N N . MET A 1 102 ? 3.502 1.314 -15.944 1.00 81.38 102 MET A N 1
ATOM 826 C CA . MET A 1 102 ? 3.050 0.164 -16.744 1.00 81.38 102 MET A CA 1
ATOM 827 C C . MET A 1 102 ? 3.754 0.080 -18.104 1.00 81.38 102 MET A C 1
ATOM 829 O O . MET A 1 102 ? 4.091 -1.006 -18.574 1.00 81.38 102 MET A O 1
ATOM 833 N N . ASN A 1 103 ? 4.033 1.234 -18.713 1.00 79.19 103 ASN A N 1
ATOM 834 C CA . ASN A 1 103 ? 4.704 1.341 -20.006 1.00 79.19 103 ASN A CA 1
ATOM 835 C C . ASN A 1 103 ? 6.218 1.542 -19.838 1.00 79.19 103 ASN A C 1
ATOM 837 O O . ASN A 1 103 ? 6.803 2.461 -20.403 1.00 79.19 103 ASN A O 1
ATOM 841 N N . TYR A 1 104 ? 6.877 0.660 -19.084 1.00 77.75 104 TYR A N 1
ATOM 842 C CA . TYR A 1 104 ? 8.336 0.677 -18.885 1.00 77.75 104 TYR A CA 1
ATOM 843 C C . TYR A 1 104 ? 9.147 0.305 -20.144 1.00 77.75 104 TYR A C 1
ATOM 845 O O . TYR A 1 104 ? 10.377 0.236 -20.109 1.00 77.75 104 TYR A O 1
ATOM 853 N N . THR A 1 105 ? 8.469 0.028 -21.258 1.00 74.62 105 THR A N 1
ATOM 854 C CA . THR A 1 105 ? 9.081 -0.312 -22.541 1.00 74.62 105 THR A CA 1
ATOM 855 C C . THR A 1 105 ? 9.115 0.924 -23.433 1.00 74.62 105 THR A C 1
ATOM 857 O O . THR A 1 105 ? 8.077 1.411 -23.875 1.00 74.62 105 THR A O 1
ATOM 860 N N . ILE A 1 106 ? 10.316 1.424 -23.711 1.00 75.62 106 ILE A N 1
ATOM 861 C CA . ILE A 1 106 ? 10.548 2.617 -24.522 1.00 75.62 106 ILE A CA 1
ATOM 862 C C . ILE A 1 106 ? 10.974 2.168 -25.914 1.00 75.62 106 ILE A C 1
ATOM 864 O O . ILE A 1 106 ? 12.037 1.569 -26.097 1.00 75.62 106 ILE A O 1
ATOM 868 N N . LYS A 1 107 ? 10.151 2.487 -26.911 1.00 78.69 107 LYS A N 1
ATOM 869 C CA . LYS A 1 107 ? 10.520 2.316 -28.313 1.00 78.69 107 LYS A CA 1
ATOM 870 C C . LYS A 1 107 ? 11.280 3.545 -28.785 1.00 78.69 107 LYS A C 1
ATOM 872 O O . LYS A 1 107 ? 10.839 4.670 -28.559 1.00 78.69 107 LYS A O 1
ATOM 877 N N . ARG A 1 108 ? 12.416 3.343 -29.451 1.00 78.38 108 ARG A N 1
ATOM 878 C CA . ARG A 1 108 ? 13.127 4.430 -30.130 1.00 78.38 108 ARG A CA 1
ATOM 879 C C . ARG A 1 108 ? 13.618 3.991 -31.497 1.00 78.38 108 ARG A C 1
ATOM 881 O O . ARG A 1 108 ? 14.008 2.842 -31.693 1.00 78.38 108 ARG A O 1
ATOM 888 N N . LYS A 1 109 ? 13.631 4.942 -32.421 1.00 82.88 109 LYS A N 1
ATOM 889 C CA . LYS A 1 109 ? 14.200 4.776 -33.753 1.00 82.88 109 LYS A CA 1
ATOM 890 C C . LYS A 1 109 ? 15.703 5.024 -33.687 1.00 82.88 109 LYS A C 1
ATOM 892 O O . LYS A 1 109 ? 16.146 6.026 -33.125 1.00 82.88 109 LYS A O 1
ATOM 897 N N . VAL A 1 110 ? 16.486 4.091 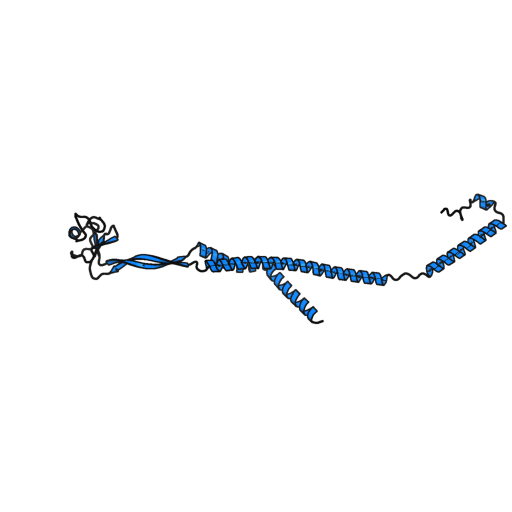-34.214 1.00 84.69 110 VAL A N 1
ATOM 898 C CA . VAL A 1 110 ? 17.937 4.222 -34.368 1.00 84.69 110 VAL A CA 1
ATOM 899 C C . VAL A 1 110 ? 18.323 3.988 -35.818 1.00 84.69 110 VAL A C 1
ATOM 901 O O . VAL A 1 110 ? 17.766 3.128 -36.495 1.00 84.69 110 VAL A O 1
ATOM 904 N N . TRP A 1 111 ? 19.302 4.754 -36.283 1.00 82.69 111 TRP A N 1
ATOM 905 C CA . TRP A 1 111 ? 19.922 4.532 -37.580 1.00 82.69 111 TRP A CA 1
ATOM 906 C C . TRP A 1 111 ? 20.969 3.431 -37.446 1.00 82.69 111 TRP A C 1
ATOM 908 O O . TRP A 1 111 ? 21.905 3.563 -36.658 1.00 82.69 111 TRP A O 1
ATOM 918 N N . GLN A 1 112 ? 20.814 2.357 -38.214 1.00 83.94 112 GLN A N 1
ATOM 919 C CA . GLN A 1 112 ? 21.803 1.292 -38.337 1.00 83.94 112 GLN A CA 1
ATOM 920 C C . GLN A 1 112 ? 22.336 1.265 -39.770 1.00 83.94 112 GLN A C 1
ATOM 922 O O . GLN A 1 112 ? 21.587 1.465 -40.724 1.00 83.94 112 GLN A O 1
ATOM 927 N N . THR A 1 113 ? 23.636 1.025 -39.922 1.00 84.00 113 THR A N 1
ATOM 928 C CA . THR A 1 113 ? 24.233 0.769 -41.234 1.00 84.00 113 THR A CA 1
ATOM 929 C C . THR A 1 113 ? 24.128 -0.719 -41.545 1.00 84.00 113 THR A C 1
ATOM 931 O O . THR A 1 113 ? 24.633 -1.542 -40.782 1.00 84.00 113 THR A O 1
ATOM 934 N N . GLU A 1 114 ? 23.493 -1.060 -42.660 1.00 87.75 114 GLU A N 1
ATOM 935 C CA . GLU A 1 114 ? 23.430 -2.420 -43.201 1.00 87.75 114 GLU A CA 1
ATOM 936 C C . GLU A 1 114 ? 24.130 -2.486 -44.552 1.00 87.75 114 GLU A C 1
ATOM 938 O O . GLU A 1 114 ? 24.195 -1.491 -45.267 1.00 87.75 114 GLU A O 1
ATOM 943 N N . THR A 1 115 ? 24.653 -3.653 -44.913 1.00 88.31 115 THR A N 1
ATOM 944 C CA . THR A 1 115 ? 25.237 -3.895 -46.232 1.00 88.31 115 THR A CA 1
ATOM 945 C C . THR A 1 115 ? 24.223 -4.592 -47.128 1.00 88.31 115 THR A C 1
ATOM 947 O O . THR A 1 115 ? 23.707 -5.651 -46.784 1.00 88.31 115 THR A O 1
ATOM 950 N N . VAL A 1 116 ? 23.947 -4.001 -48.289 1.00 90.81 116 VAL A N 1
ATOM 951 C CA . VAL A 1 116 ? 23.104 -4.609 -49.330 1.00 90.81 116 VAL A CA 1
ATOM 952 C C . VAL A 1 116 ? 23.954 -5.032 -50.512 1.00 90.81 116 VAL A C 1
ATOM 954 O O . VAL A 1 116 ? 24.927 -4.355 -50.843 1.00 90.81 116 VAL A O 1
ATOM 957 N N . GLU A 1 117 ? 23.586 -6.145 -51.138 1.00 93.19 117 GLU A N 1
ATOM 958 C CA . GLU A 1 117 ? 24.240 -6.626 -52.353 1.00 93.19 117 GLU A CA 1
ATOM 959 C C . GLU A 1 117 ? 23.860 -5.766 -53.564 1.00 93.19 117 GLU A C 1
ATOM 961 O O . GLU A 1 117 ? 22.741 -5.260 -53.677 1.00 93.19 117 GLU A O 1
ATOM 966 N N . THR A 1 118 ? 24.812 -5.592 -54.473 1.00 92.38 118 THR A N 1
ATOM 967 C CA . THR A 1 118 ? 24.670 -4.851 -55.726 1.00 92.38 118 THR A CA 1
ATOM 968 C C . THR A 1 118 ? 25.085 -5.741 -56.893 1.00 92.38 118 THR A C 1
ATOM 970 O O . THR A 1 118 ? 25.976 -6.570 -56.760 1.00 92.38 118 THR A O 1
ATOM 973 N N . SER A 1 119 ? 24.482 -5.562 -58.072 1.00 93.31 119 SER A N 1
ATOM 974 C CA . SER A 1 119 ? 24.861 -6.304 -59.294 1.00 93.31 119 SER A CA 1
ATOM 975 C C . SER A 1 119 ? 26.200 -5.855 -59.901 1.00 93.31 119 SER A C 1
ATOM 977 O O . SER A 1 119 ? 26.667 -6.414 -60.890 1.00 93.31 119 SER A O 1
ATOM 979 N N . TYR A 1 120 ? 26.814 -4.839 -59.306 1.00 92.31 120 TYR A N 1
ATOM 980 C CA . TYR A 1 120 ? 28.051 -4.182 -59.699 1.00 92.31 120 TYR A CA 1
ATOM 981 C C . TYR A 1 120 ? 28.983 -4.098 -58.493 1.00 92.31 120 TYR A C 1
ATOM 983 O O . TYR A 1 120 ? 28.550 -4.250 -57.348 1.00 92.31 120 TYR A O 1
ATOM 991 N N . HIS A 1 121 ? 30.262 -3.835 -58.742 1.00 91.62 121 HIS A N 1
ATOM 992 C CA . HIS A 1 121 ? 31.240 -3.687 -57.678 1.00 91.62 121 HIS A CA 1
ATOM 993 C C . HIS A 1 121 ? 31.472 -2.218 -57.317 1.00 91.62 121 HIS A C 1
ATOM 995 O O . HIS A 1 121 ? 31.396 -1.310 -58.146 1.00 91.62 121 HIS A O 1
ATOM 1001 N N . ASN A 1 122 ? 31.773 -2.008 -56.045 1.00 93.50 122 ASN A N 1
ATOM 1002 C CA . ASN A 1 122 ? 32.016 -0.717 -55.432 1.00 93.50 122 ASN A CA 1
ATOM 1003 C C . ASN A 1 122 ? 33.396 -0.703 -54.797 1.00 93.50 122 ASN A C 1
ATOM 1005 O O . ASN A 1 122 ? 33.883 -1.746 -54.375 1.00 93.50 122 ASN A O 1
ATOM 1009 N N . THR A 1 123 ? 33.995 0.473 -54.661 1.00 92.25 123 THR A N 1
ATOM 1010 C CA . THR A 1 123 ? 35.254 0.647 -53.937 1.00 92.25 123 THR A CA 1
ATOM 1011 C C . THR A 1 123 ? 34.960 1.046 -52.497 1.00 92.25 123 THR A C 1
ATOM 1013 O O . THR A 1 123 ? 34.473 2.153 -52.240 1.00 92.25 123 THR A O 1
ATOM 1016 N N . LEU A 1 124 ? 35.284 0.167 -51.550 1.00 92.00 124 LEU A N 1
ATOM 1017 C CA . LEU A 1 124 ? 35.159 0.426 -50.116 1.00 92.00 124 LEU A CA 1
ATOM 1018 C C . LEU A 1 124 ? 36.530 0.581 -49.472 1.00 92.00 124 LEU A C 1
ATOM 1020 O O . LEU A 1 124 ? 37.516 0.009 -49.929 1.00 92.00 124 LEU A O 1
ATOM 1024 N N . CYS A 1 125 ? 36.581 1.348 -48.387 1.00 90.94 125 CYS A N 1
ATOM 1025 C CA . CYS A 1 125 ? 37.774 1.470 -47.559 1.00 90.94 125 CYS A CA 1
ATOM 1026 C C . CYS A 1 125 ? 37.722 0.470 -46.396 1.00 90.94 125 CYS A C 1
ATOM 1028 O O . CYS A 1 125 ? 36.824 0.549 -45.560 1.00 90.94 125 CYS A O 1
ATOM 1030 N N . SER A 1 126 ? 38.707 -0.421 -46.288 1.00 89.25 126 SER A N 1
ATOM 1031 C CA . SER A 1 126 ? 38.829 -1.405 -45.202 1.00 89.25 126 SER A CA 1
ATOM 1032 C C . SER A 1 126 ? 39.114 -0.768 -43.840 1.00 89.25 126 SER A C 1
ATOM 1034 O O . SER A 1 126 ? 38.794 -1.356 -42.812 1.00 89.25 126 SER A O 1
ATOM 1036 N N . ARG A 1 127 ? 39.674 0.450 -43.817 1.00 89.25 127 ARG A N 1
ATOM 1037 C CA . ARG A 1 127 ? 39.934 1.200 -42.576 1.00 89.25 127 ARG A CA 1
ATOM 1038 C C . ARG A 1 127 ? 38.718 1.968 -42.073 1.00 89.25 127 ARG A C 1
ATOM 1040 O O . ARG A 1 127 ? 38.464 1.989 -40.876 1.00 89.25 127 ARG A O 1
ATOM 1047 N N . CYS A 1 128 ? 37.991 2.623 -42.975 1.00 87.88 128 CYS A N 1
ATOM 1048 C CA . CYS A 1 128 ? 36.871 3.496 -42.609 1.00 87.88 128 CYS A CA 1
ATOM 1049 C C . CYS A 1 128 ? 35.508 2.801 -42.694 1.00 87.88 128 CYS A C 1
ATOM 1051 O O . CYS A 1 128 ? 34.531 3.341 -42.189 1.00 87.88 128 CYS A O 1
ATOM 1053 N N . ASN A 1 129 ? 35.442 1.632 -43.339 1.00 84.75 129 ASN A N 1
ATOM 1054 C CA . ASN A 1 129 ? 34.209 0.912 -43.652 1.00 84.75 129 ASN A CA 1
ATOM 1055 C C . ASN A 1 129 ? 33.166 1.787 -44.381 1.00 84.75 129 ASN A C 1
ATOM 1057 O O . ASN A 1 129 ? 31.961 1.694 -44.150 1.00 84.75 129 ASN A O 1
ATOM 1061 N N . THR A 1 130 ? 33.657 2.671 -45.255 1.00 88.56 130 THR A N 1
ATOM 1062 C CA . THR A 1 130 ? 32.860 3.643 -46.014 1.00 88.56 130 THR A CA 1
ATOM 1063 C C . THR A 1 130 ? 32.898 3.300 -47.497 1.00 88.56 130 THR A C 1
ATOM 1065 O O . THR A 1 130 ? 33.929 2.867 -48.017 1.00 88.56 130 THR A O 1
ATOM 1068 N N . LEU A 1 131 ? 31.782 3.545 -48.183 1.00 92.88 131 LEU A N 1
ATOM 1069 C CA . LEU A 1 131 ? 31.693 3.533 -49.639 1.00 92.88 131 LEU A CA 1
ATOM 1070 C C . LEU A 1 131 ? 32.444 4.739 -50.216 1.00 92.88 131 LEU A C 1
ATOM 1072 O O . LEU A 1 131 ? 32.013 5.876 -50.039 1.00 92.88 131 LEU A O 1
ATOM 1076 N N . CYS A 1 132 ? 33.571 4.504 -50.881 1.00 92.31 132 CYS A N 1
ATOM 1077 C CA . CYS A 1 132 ? 34.410 5.571 -51.428 1.00 92.31 132 CYS A CA 1
ATOM 1078 C C . CYS A 1 132 ? 34.128 5.852 -52.906 1.00 92.31 132 CYS A C 1
ATOM 1080 O O . CYS A 1 132 ? 34.313 6.982 -53.346 1.00 92.31 132 CYS A O 1
ATOM 1082 N N . HIS A 1 133 ? 33.685 4.848 -53.663 1.00 92.88 133 HIS A N 1
ATOM 1083 C CA . HIS A 1 133 ? 33.233 4.999 -55.046 1.00 92.88 133 HIS A CA 1
ATOM 1084 C C . HIS A 1 133 ? 32.172 3.937 -55.348 1.00 92.88 133 HIS A C 1
ATOM 1086 O O . HIS A 1 133 ? 32.418 2.750 -55.136 1.00 92.88 133 HIS A O 1
ATOM 1092 N N . GLU A 1 134 ? 30.998 4.350 -55.813 1.00 93.81 134 GLU A N 1
ATOM 1093 C CA . GLU A 1 134 ? 29.950 3.437 -56.281 1.00 93.81 134 GLU A CA 1
ATOM 1094 C C . GLU A 1 134 ? 30.141 3.162 -57.781 1.00 93.81 134 GLU A C 1
ATOM 1096 O O . GLU A 1 134 ? 30.555 4.067 -58.498 1.00 93.81 134 GLU A O 1
ATOM 1101 N N . HIS A 1 135 ? 29.845 1.944 -58.259 1.00 94.00 135 HIS A N 1
ATOM 1102 C CA . HIS A 1 135 ? 30.018 1.570 -59.678 1.00 94.00 135 HIS A CA 1
ATOM 1103 C C . HIS A 1 135 ? 31.451 1.811 -60.199 1.00 94.00 135 HIS A C 1
ATOM 1105 O O . HIS A 1 135 ? 31.670 2.509 -61.191 1.00 94.00 135 HIS A O 1
ATOM 1111 N N . CYS A 1 136 ? 32.460 1.232 -59.544 1.00 91.19 136 CYS A N 1
ATOM 1112 C CA . CYS A 1 136 ? 33.827 1.399 -60.030 1.00 91.19 136 CYS A CA 1
ATOM 1113 C C . CYS A 1 136 ? 33.985 0.766 -61.427 1.00 91.19 136 CYS A C 1
ATOM 1115 O O . CYS A 1 136 ? 33.525 -0.344 -61.674 1.00 91.19 136 CYS A O 1
ATOM 1117 N N . ALA A 1 137 ? 34.624 1.484 -62.354 1.00 90.50 137 ALA A N 1
ATOM 1118 C CA . ALA A 1 137 ? 34.858 1.010 -63.723 1.00 90.50 137 ALA A CA 1
ATOM 1119 C C . ALA A 1 137 ? 36.182 0.239 -63.879 1.00 90.50 137 ALA A C 1
ATOM 1121 O O . ALA A 1 137 ? 36.510 -0.228 -64.969 1.00 90.50 137 ALA A O 1
ATOM 1122 N N . LEU A 1 138 ? 36.971 0.139 -62.807 1.00 90.75 138 LEU A N 1
ATOM 1123 C CA . LEU A 1 138 ? 38.227 -0.599 -62.808 1.00 90.75 138 LEU A CA 1
ATOM 1124 C C . LEU A 1 138 ? 37.979 -2.111 -62.847 1.00 90.75 138 LEU A C 1
ATOM 1126 O O . LEU A 1 138 ? 36.889 -2.603 -62.569 1.00 90.75 138 LEU A O 1
ATOM 1130 N N . GLN A 1 139 ? 39.022 -2.877 -63.160 1.00 89.75 139 GLN A N 1
ATOM 1131 C CA . GLN A 1 139 ? 38.945 -4.331 -63.080 1.00 89.75 139 GLN A CA 1
ATOM 1132 C C . GLN A 1 139 ? 38.673 -4.776 -61.634 1.00 89.75 139 GLN A C 1
ATOM 1134 O O . GLN A 1 139 ? 39.347 -4.341 -60.697 1.00 89.75 139 GLN A O 1
ATOM 1139 N N . TYR A 1 140 ? 37.692 -5.663 -61.449 1.00 88.81 140 TYR A N 1
ATOM 1140 C CA . TYR A 1 140 ? 37.324 -6.168 -60.128 1.00 88.81 140 TYR A CA 1
ATOM 1141 C C . TYR A 1 140 ? 38.510 -6.855 -59.429 1.00 88.81 140 TYR A C 1
ATOM 1143 O O . TYR A 1 140 ? 39.237 -7.638 -60.040 1.00 88.81 140 TYR A O 1
ATOM 1151 N N . THR A 1 141 ? 38.693 -6.572 -58.135 1.00 85.56 141 THR A N 1
ATOM 1152 C CA . THR A 1 141 ? 39.706 -7.217 -57.292 1.00 85.56 141 THR A CA 1
ATOM 1153 C C . THR A 1 141 ? 39.313 -7.124 -55.823 1.00 85.56 141 THR A C 1
ATOM 1155 O O . THR A 1 141 ? 38.926 -6.063 -55.334 1.00 85.56 141 THR A O 1
ATOM 1158 N N . THR A 1 142 ? 39.453 -8.226 -55.098 1.00 78.44 142 THR A N 1
ATOM 1159 C CA . THR A 1 142 ? 39.233 -8.286 -53.646 1.00 78.44 142 THR A CA 1
ATOM 1160 C C . THR A 1 142 ? 40.493 -7.945 -52.849 1.00 78.44 142 THR A C 1
ATOM 1162 O O . THR A 1 142 ? 40.437 -7.830 -51.627 1.00 78.44 142 THR A O 1
ATOM 1165 N N . ASN A 1 143 ? 41.641 -7.796 -53.516 1.00 81.00 143 ASN A N 1
ATOM 1166 C CA . ASN A 1 143 ? 42.919 -7.570 -52.852 1.00 81.00 143 ASN A CA 1
ATOM 1167 C C . ASN A 1 143 ? 43.044 -6.119 -52.383 1.00 81.00 143 ASN A C 1
ATOM 1169 O O . ASN A 1 143 ? 43.235 -5.207 -53.189 1.00 81.00 143 ASN A O 1
ATOM 1173 N N . THR A 1 144 ? 43.036 -5.918 -51.067 1.00 66.06 144 THR A N 1
ATOM 1174 C CA . THR A 1 144 ? 43.567 -4.695 -50.452 1.00 66.06 144 THR A CA 1
ATOM 1175 C C . THR A 1 144 ? 45.056 -4.573 -50.803 1.00 66.06 144 THR A C 1
ATOM 1177 O O . THR A 1 144 ? 45.756 -5.586 -50.785 1.00 66.06 144 THR A O 1
ATOM 1180 N N . ASN A 1 145 ? 45.554 -3.368 -51.101 1.00 71.75 145 ASN A N 1
ATOM 1181 C CA . ASN A 1 145 ? 46.910 -3.070 -51.621 1.00 71.75 145 ASN A CA 1
ATOM 1182 C C . ASN A 1 145 ? 47.121 -3.201 -53.141 1.00 71.75 145 ASN A C 1
ATOM 1184 O O . ASN A 1 145 ? 48.261 -3.175 -53.602 1.00 71.75 145 ASN A O 1
ATOM 1188 N N . ALA A 1 146 ? 46.065 -3.310 -53.948 1.00 77.44 146 ALA A N 1
ATOM 1189 C CA . ALA A 1 146 ? 46.230 -3.280 -55.399 1.00 77.44 146 ALA A CA 1
ATOM 1190 C C . ALA A 1 146 ? 46.503 -1.847 -55.906 1.00 77.44 146 ALA A C 1
ATOM 1192 O O . ALA A 1 146 ? 45.696 -0.941 -55.699 1.00 77.44 146 ALA A O 1
ATOM 1193 N N . ASN A 1 147 ? 47.592 -1.651 -56.660 1.00 84.25 147 ASN A N 1
ATOM 1194 C CA . ASN A 1 147 ? 47.913 -0.365 -57.307 1.00 84.25 147 ASN A CA 1
ATOM 1195 C C . ASN A 1 147 ? 46.805 0.130 -58.246 1.00 84.25 147 ASN A C 1
ATOM 1197 O O . ASN A 1 147 ? 46.755 1.319 -58.552 1.00 84.25 147 ASN A O 1
ATOM 1201 N N . ILE A 1 148 ? 45.891 -0.753 -58.667 1.00 86.38 148 ILE A N 1
ATOM 1202 C CA . ILE A 1 148 ? 44.760 -0.397 -59.526 1.00 86.38 148 ILE A CA 1
ATOM 1203 C C . ILE A 1 148 ? 43.907 0.713 -58.905 1.00 86.38 148 ILE A C 1
ATOM 1205 O O . ILE A 1 148 ? 43.387 1.558 -59.625 1.00 86.38 148 ILE A O 1
ATOM 1209 N N . PHE A 1 149 ? 43.811 0.757 -57.569 1.00 88.81 149 PHE A N 1
ATOM 1210 C CA . PHE A 1 149 ? 42.981 1.740 -56.882 1.00 88.81 149 PHE A CA 1
ATOM 1211 C C . PHE A 1 149 ? 43.501 3.165 -57.042 1.00 88.81 149 PHE A C 1
ATOM 1213 O O . PHE A 1 149 ? 42.697 4.078 -56.923 1.00 88.81 149 PHE A O 1
ATOM 1220 N N . THR A 1 150 ? 44.780 3.373 -57.390 1.00 88.25 150 THR A N 1
ATOM 1221 C CA . THR A 1 150 ? 45.315 4.709 -57.724 1.00 88.25 150 THR A CA 1
ATOM 1222 C C . THR A 1 150 ? 44.594 5.352 -58.913 1.00 88.25 150 THR A C 1
ATOM 1224 O O . THR A 1 150 ? 44.502 6.574 -58.967 1.00 88.25 150 THR A O 1
ATOM 1227 N N . GLY A 1 151 ? 44.041 4.538 -59.821 1.00 88.56 151 GLY A N 1
ATOM 1228 C CA . GLY A 1 151 ? 43.246 4.981 -60.968 1.00 88.56 151 GLY A CA 1
ATOM 1229 C C . GLY A 1 151 ? 41.743 5.085 -60.698 1.00 88.56 151 GLY A C 1
ATOM 1230 O O . GLY A 1 151 ? 40.976 5.319 -61.628 1.00 88.56 151 GLY A O 1
ATOM 1231 N N . CYS A 1 152 ? 41.288 4.866 -59.461 1.00 89.88 152 CYS A N 1
ATOM 1232 C CA . CYS A 1 152 ? 39.873 4.984 -59.116 1.00 89.88 152 CYS A CA 1
ATOM 1233 C C . CYS A 1 152 ? 39.482 6.464 -59.061 1.00 89.88 152 CYS A C 1
ATOM 1235 O O . CYS A 1 152 ? 40.231 7.261 -58.502 1.00 89.88 152 CYS A O 1
ATOM 1237 N N . ASP A 1 153 ? 38.293 6.835 -59.550 1.00 91.88 153 ASP A N 1
ATOM 1238 C CA . ASP A 1 153 ? 37.856 8.243 -59.556 1.00 91.88 153 ASP A CA 1
ATOM 1239 C C . ASP A 1 153 ? 37.812 8.853 -58.146 1.00 91.88 153 ASP A C 1
ATOM 1241 O O . ASP A 1 153 ? 38.005 10.052 -57.970 1.00 91.88 153 ASP A O 1
ATOM 1245 N N . CYS A 1 154 ? 37.638 8.038 -57.101 1.00 90.31 154 CYS A N 1
ATOM 1246 C CA . CYS A 1 154 ? 37.716 8.526 -55.726 1.00 90.31 154 CYS A CA 1
ATOM 1247 C C . CYS A 1 154 ? 39.131 8.904 -55.264 1.00 90.31 154 CYS A C 1
ATOM 1249 O O . CYS A 1 154 ? 39.240 9.540 -54.218 1.00 90.31 154 CYS A O 1
ATOM 1251 N N . MET A 1 155 ? 40.194 8.576 -56.002 1.00 91.88 155 MET A N 1
ATOM 1252 C CA . MET A 1 155 ? 41.575 8.905 -55.643 1.00 91.88 155 MET A CA 1
ATOM 1253 C C . MET A 1 155 ? 42.052 10.214 -56.263 1.00 91.88 155 MET A C 1
ATOM 1255 O O . MET A 1 155 ? 41.771 10.535 -57.413 1.00 91.88 155 MET A O 1
ATOM 1259 N N . ARG A 1 156 ? 42.840 10.956 -55.487 1.00 91.56 156 ARG A N 1
ATOM 1260 C CA . ARG A 1 156 ? 43.61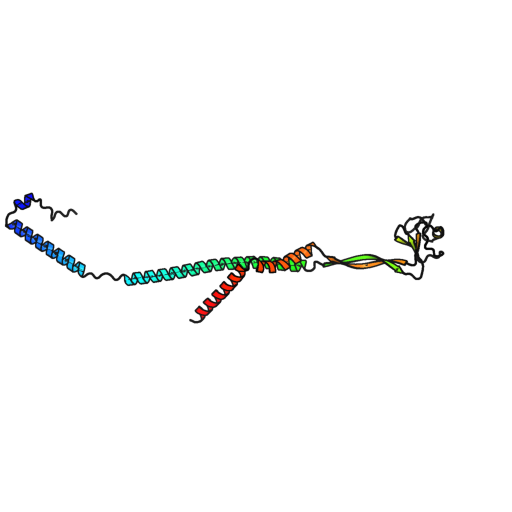2 12.117 -55.922 1.00 91.56 156 ARG A CA 1
ATOM 1261 C C . ARG A 1 156 ? 44.932 12.129 -55.159 1.00 91.56 156 ARG A C 1
ATOM 1263 O O . ARG A 1 156 ? 44.919 12.027 -53.937 1.00 91.56 156 ARG A O 1
ATOM 1270 N N . ASP A 1 157 ? 46.056 12.216 -55.865 1.00 87.31 157 ASP A N 1
ATOM 1271 C CA . ASP A 1 157 ? 47.396 12.261 -55.255 1.00 87.31 157 ASP A CA 1
ATOM 1272 C C . ASP A 1 157 ? 47.636 11.109 -54.246 1.00 87.31 157 ASP A C 1
ATOM 1274 O O . ASP A 1 157 ? 48.100 11.312 -53.127 1.00 87.31 157 ASP A O 1
ATOM 1278 N N . ALA A 1 158 ? 47.247 9.884 -54.636 1.00 84.94 158 ALA A N 1
ATOM 1279 C CA . ALA A 1 158 ? 47.281 8.652 -53.828 1.00 84.94 158 ALA A CA 1
ATOM 1280 C C . ALA A 1 158 ? 46.393 8.636 -52.561 1.00 84.94 158 ALA A C 1
ATOM 1282 O O . ALA A 1 158 ? 46.449 7.688 -51.773 1.00 84.94 158 ALA A O 1
ATOM 1283 N N . ARG A 1 159 ? 45.526 9.637 -52.376 1.00 92.19 159 ARG A N 1
ATOM 1284 C CA . ARG A 1 159 ? 44.581 9.733 -51.257 1.00 92.19 159 ARG A CA 1
ATOM 1285 C C . ARG A 1 159 ? 43.138 9.717 -51.736 1.00 92.19 159 ARG A C 1
ATOM 1287 O O . ARG A 1 159 ? 42.778 10.342 -52.729 1.00 92.19 159 ARG A O 1
ATOM 1294 N N . CYS A 1 160 ? 42.282 9.029 -50.995 1.00 93.44 160 CYS A N 1
ATOM 1295 C CA . CYS A 1 160 ? 40.858 8.995 -51.288 1.00 93.44 160 CYS A CA 1
ATOM 1296 C C . CYS A 1 160 ? 40.184 10.322 -50.910 1.00 93.44 160 CYS A C 1
ATOM 1298 O O . CYS A 1 160 ? 40.235 10.739 -49.754 1.00 93.44 160 CYS A O 1
ATOM 1300 N N . LYS A 1 161 ? 39.472 10.944 -51.854 1.00 94.62 161 LYS A N 1
ATOM 1301 C CA . LYS A 1 161 ? 38.681 12.171 -51.660 1.00 94.62 161 LYS A CA 1
ATOM 1302 C C . LYS A 1 161 ? 37.555 12.004 -50.628 1.00 94.62 161 LYS A C 1
ATOM 1304 O O . LYS A 1 161 ? 37.102 12.995 -50.070 1.00 94.62 161 LYS A O 1
ATOM 1309 N N . VAL A 1 162 ? 37.101 10.769 -50.379 1.00 92.81 162 VAL A N 1
ATOM 1310 C CA . VAL A 1 162 ? 35.976 10.473 -49.470 1.00 92.81 162 VAL A CA 1
ATOM 1311 C C . VAL A 1 162 ? 36.435 10.188 -48.040 1.00 92.81 162 VAL A C 1
ATOM 1313 O O . VAL A 1 162 ? 35.827 10.681 -47.096 1.00 92.81 162 VAL A O 1
ATOM 1316 N N . CYS A 1 163 ? 37.486 9.384 -47.854 1.00 92.81 163 CYS A N 1
ATOM 1317 C CA . CYS A 1 163 ? 37.902 8.914 -46.524 1.00 92.81 163 CYS A CA 1
ATOM 1318 C C . CYS A 1 163 ? 39.337 9.304 -46.131 1.00 92.81 163 CYS A C 1
ATOM 1320 O O . CYS A 1 163 ? 39.791 8.949 -45.045 1.00 92.81 163 CYS A O 1
ATOM 1322 N N . ASN A 1 164 ? 40.069 9.995 -47.013 1.00 93.75 164 ASN A N 1
ATOM 1323 C CA . ASN A 1 164 ? 41.465 10.422 -46.843 1.00 93.75 164 ASN A CA 1
ATOM 1324 C C . ASN A 1 164 ? 42.481 9.287 -46.569 1.00 93.75 164 ASN A C 1
ATOM 1326 O O . ASN A 1 164 ? 43.647 9.525 -46.230 1.00 93.75 164 ASN A O 1
ATOM 1330 N N . CYS A 1 165 ? 42.062 8.030 -46.724 1.00 93.06 165 CYS A N 1
ATOM 1331 C CA . CYS A 1 165 ? 42.956 6.883 -46.651 1.00 93.06 165 CYS A CA 1
ATOM 1332 C C . CYS A 1 165 ? 43.728 6.706 -47.959 1.00 93.06 165 CYS A C 1
ATOM 1334 O O . CYS A 1 165 ? 43.298 7.142 -49.027 1.00 93.06 165 CYS A O 1
ATOM 1336 N N . ASP A 1 166 ? 44.873 6.047 -47.845 1.00 92.38 166 ASP A N 1
ATOM 1337 C CA . ASP A 1 166 ? 45.704 5.644 -48.973 1.00 92.38 166 ASP A CA 1
ATOM 1338 C C . ASP A 1 166 ? 44.986 4.594 -49.848 1.00 92.38 166 ASP A C 1
ATOM 1340 O O . ASP A 1 166 ? 44.134 3.839 -49.357 1.00 92.38 166 ASP A O 1
ATOM 1344 N N . TYR A 1 167 ? 45.329 4.531 -51.139 1.00 88.88 167 TYR A N 1
ATOM 1345 C CA . TYR A 1 167 ? 44.756 3.567 -52.088 1.00 88.88 167 TYR A CA 1
ATOM 1346 C C . TYR A 1 167 ? 44.882 2.109 -51.623 1.00 88.88 167 TYR A C 1
ATOM 1348 O O . TYR A 1 167 ? 43.997 1.299 -51.887 1.00 88.88 167 TYR A O 1
ATOM 1356 N N . THR A 1 168 ? 45.921 1.792 -50.851 1.00 91.06 168 THR A N 1
ATOM 1357 C CA . THR A 1 168 ? 46.161 0.467 -50.264 1.00 91.06 168 THR A CA 1
ATOM 1358 C C . THR A 1 168 ? 45.042 -0.011 -49.341 1.00 91.06 168 THR A C 1
ATOM 1360 O O . THR A 1 168 ? 44.778 -1.206 -49.230 1.00 91.06 168 THR A O 1
ATOM 1363 N N . SER A 1 169 ? 44.324 0.921 -48.716 1.00 90.69 169 SER A N 1
ATOM 1364 C CA . SER A 1 169 ? 43.227 0.616 -47.794 1.00 90.69 169 SER A CA 1
ATOM 1365 C C . SER A 1 169 ? 41.889 0.386 -48.499 1.00 90.69 169 SER A C 1
ATOM 1367 O O . SER A 1 169 ? 40.866 0.345 -47.826 1.00 90.69 169 SER A O 1
ATOM 1369 N N . HIS A 1 170 ? 41.868 0.281 -49.829 1.00 92.25 170 HIS A N 1
ATOM 1370 C CA . HIS A 1 170 ? 40.642 0.133 -50.606 1.00 92.25 170 HIS A CA 1
ATOM 1371 C C . HIS A 1 170 ? 40.565 -1.235 -51.287 1.00 92.25 170 HIS A C 1
ATOM 1373 O O . HIS A 1 170 ? 41.589 -1.850 -51.583 1.00 92.25 170 HIS A O 1
ATOM 1379 N N . PHE A 1 171 ? 39.344 -1.726 -51.486 1.00 92.12 171 PHE A N 1
ATOM 1380 C CA . PHE A 1 171 ? 39.051 -2.998 -52.145 1.00 92.12 171 PHE A CA 1
ATOM 1381 C C . PHE A 1 171 ? 37.717 -2.919 -52.889 1.00 92.12 171 PHE A C 1
ATOM 1383 O O . PHE A 1 171 ? 36.887 -2.056 -52.580 1.00 92.12 171 PHE A O 1
ATOM 1390 N N . HIS A 1 172 ? 37.505 -3.815 -53.858 1.00 93.88 172 HIS A N 1
ATOM 1391 C CA . HIS A 1 172 ? 36.198 -3.958 -54.481 1.00 93.88 172 HIS A CA 1
ATOM 1392 C C . HIS A 1 172 ? 35.319 -4.953 -53.718 1.00 93.88 172 HIS A C 1
ATOM 1394 O O . HIS A 1 172 ? 35.756 -6.056 -53.396 1.00 93.88 172 HIS A O 1
ATOM 1400 N N . ASP A 1 173 ? 34.056 -4.594 -53.504 1.00 91.94 173 ASP A N 1
ATOM 1401 C CA . ASP A 1 173 ? 33.011 -5.503 -53.024 1.00 91.94 173 ASP A CA 1
ATOM 1402 C C . ASP A 1 173 ? 31.719 -5.257 -53.808 1.00 91.94 173 ASP A C 1
ATOM 1404 O O . ASP A 1 173 ? 31.453 -4.141 -54.254 1.00 91.94 173 ASP A O 1
ATOM 1408 N N . MET A 1 174 ? 30.888 -6.283 -53.954 1.00 92.44 174 MET A N 1
ATOM 1409 C CA . MET A 1 174 ? 29.557 -6.175 -54.565 1.00 92.44 174 MET A CA 1
ATOM 1410 C C . MET A 1 174 ? 28.503 -5.812 -53.518 1.00 92.44 174 MET A C 1
ATOM 1412 O O . MET A 1 174 ? 27.366 -6.271 -53.561 1.00 92.44 174 MET A O 1
ATOM 1416 N N . LYS A 1 175 ? 28.906 -5.020 -52.523 1.00 89.94 175 LYS A N 1
ATOM 1417 C CA . LYS A 1 175 ? 28.060 -4.580 -51.420 1.00 89.94 175 LYS A CA 1
ATOM 1418 C C . LYS A 1 175 ? 28.163 -3.077 -51.256 1.00 89.94 175 LYS A C 1
ATOM 1420 O O . LYS A 1 175 ? 29.195 -2.477 -51.562 1.00 89.94 175 LYS A O 1
ATOM 1425 N N . LYS A 1 176 ? 27.101 -2.462 -50.740 1.00 90.19 176 LYS A N 1
ATOM 1426 C CA . LYS A 1 176 ? 27.124 -1.063 -50.306 1.00 90.19 176 LYS A CA 1
ATOM 1427 C C . LYS A 1 176 ? 26.484 -0.874 -48.930 1.00 90.19 176 LYS A C 1
ATOM 1429 O O . LYS A 1 176 ? 25.449 -1.485 -48.661 1.00 90.19 176 LYS A O 1
ATOM 1434 N N . PRO A 1 177 ? 27.072 -0.037 -48.058 1.00 87.69 177 PRO A N 1
ATOM 1435 C CA . PRO A 1 177 ? 26.454 0.351 -46.801 1.00 87.69 177 PRO A CA 1
ATOM 1436 C C . PRO A 1 177 ? 25.279 1.306 -47.054 1.00 87.69 177 PRO A C 1
ATOM 1438 O O . PRO A 1 177 ? 25.440 2.342 -47.698 1.00 87.69 177 PRO A O 1
ATOM 1441 N N . ILE A 1 178 ? 24.108 0.988 -46.510 1.00 87.88 178 ILE A N 1
ATOM 1442 C CA . ILE A 1 178 ? 22.924 1.850 -46.481 1.00 87.88 178 ILE A CA 1
ATOM 1443 C C . ILE A 1 178 ? 22.533 2.148 -45.035 1.00 87.88 178 ILE A C 1
ATOM 1445 O O . ILE A 1 178 ? 22.722 1.322 -44.143 1.00 87.88 178 ILE A O 1
ATOM 1449 N N . LYS A 1 179 ? 21.980 3.339 -44.788 1.00 85.88 179 LYS A N 1
ATOM 1450 C CA . LYS A 1 179 ? 21.402 3.687 -43.486 1.00 85.88 179 LYS A CA 1
ATOM 1451 C C . LYS A 1 179 ? 19.939 3.272 -43.470 1.00 85.88 179 LYS A C 1
ATOM 1453 O O . LYS A 1 179 ? 19.145 3.815 -44.233 1.00 85.88 179 LYS A O 1
ATOM 1458 N N . VAL A 1 180 ? 19.593 2.349 -42.585 1.00 87.25 180 VAL A N 1
ATOM 1459 C CA . VAL A 1 180 ? 18.214 1.925 -42.344 1.00 87.25 180 VAL A CA 1
ATOM 1460 C C . VAL A 1 180 ? 17.760 2.404 -40.971 1.00 87.25 180 VAL A C 1
ATOM 1462 O O . VAL A 1 180 ? 18.517 2.372 -39.997 1.00 87.25 180 VAL A O 1
ATOM 1465 N N . GLU A 1 181 ? 16.524 2.884 -40.892 1.00 86.50 181 GLU A N 1
ATOM 1466 C CA . GLU A 1 181 ? 15.887 3.205 -39.620 1.00 86.50 181 GLU A CA 1
ATOM 1467 C C . GLU A 1 181 ? 15.309 1.917 -39.028 1.00 86.50 181 GLU A C 1
ATOM 1469 O O . GLU A 1 181 ? 14.491 1.249 -39.661 1.00 86.50 181 GLU A O 1
ATOM 1474 N N . LYS A 1 182 ? 15.727 1.561 -37.812 1.00 85.00 182 LYS A N 1
ATOM 1475 C CA . LYS A 1 182 ? 15.168 0.429 -37.072 1.00 85.00 182 LYS A CA 1
ATOM 1476 C C . LYS A 1 182 ? 14.549 0.881 -35.768 1.00 85.00 182 LYS A C 1
ATOM 1478 O O . LYS A 1 182 ? 15.082 1.738 -35.064 1.00 85.00 182 LYS A O 1
ATOM 1483 N N . GLU A 1 183 ? 13.434 0.254 -35.425 1.00 82.00 183 GLU A N 1
ATOM 1484 C CA . GLU A 1 183 ? 12.815 0.403 -34.118 1.00 82.00 183 GLU A CA 1
ATOM 1485 C C . GLU A 1 183 ? 13.475 -0.575 -33.143 1.00 82.00 183 GLU A C 1
ATOM 1487 O O . GLU A 1 183 ? 13.436 -1.789 -33.339 1.00 82.00 183 GLU A O 1
ATOM 1492 N N . ILE A 1 184 ? 14.098 -0.046 -32.091 1.00 80.75 184 ILE A N 1
ATOM 1493 C CA . ILE A 1 184 ? 14.591 -0.857 -30.980 1.00 80.75 184 ILE A CA 1
ATOM 1494 C C . ILE A 1 184 ? 13.711 -0.647 -29.759 1.00 80.75 184 ILE A C 1
ATOM 1496 O O . ILE A 1 184 ? 13.246 0.458 -29.464 1.00 80.75 184 ILE A O 1
ATOM 1500 N N . THR A 1 185 ? 13.494 -1.745 -29.050 1.00 76.31 185 THR A N 1
ATOM 1501 C CA . THR A 1 185 ? 12.690 -1.791 -27.837 1.00 76.31 185 THR A CA 1
ATOM 1502 C C . THR A 1 185 ? 13.635 -1.863 -26.647 1.00 76.31 185 THR A C 1
ATOM 1504 O O . THR A 1 185 ? 14.296 -2.878 -26.443 1.00 76.31 185 THR A O 1
ATOM 1507 N N . ASN A 1 186 ? 13.715 -0.782 -25.877 1.00 74.88 186 ASN A N 1
ATOM 1508 C CA . ASN A 1 186 ? 14.500 -0.728 -24.651 1.00 74.88 186 ASN A CA 1
ATOM 1509 C C . ASN A 1 186 ? 13.578 -0.870 -23.439 1.00 74.88 186 ASN A C 1
ATOM 1511 O O . ASN A 1 186 ? 12.488 -0.305 -23.402 1.00 74.88 186 ASN A O 1
ATOM 1515 N N . VAL A 1 187 ? 14.036 -1.588 -22.421 1.00 76.88 187 VAL A N 1
ATOM 1516 C CA . VAL A 1 187 ? 13.340 -1.697 -21.136 1.00 76.88 187 VAL A CA 1
ATOM 1517 C C . VAL A 1 187 ? 13.978 -0.714 -20.162 1.00 76.88 187 VAL A C 1
ATOM 1519 O O . VAL A 1 187 ? 15.172 -0.810 -19.882 1.00 76.88 187 VAL A O 1
ATOM 1522 N N . SER A 1 188 ? 13.192 0.223 -19.633 1.00 79.62 188 SER A N 1
ATOM 1523 C CA . SER A 1 188 ? 13.610 1.050 -18.501 1.00 79.62 188 SER A CA 1
ATOM 1524 C C . SER A 1 188 ? 13.601 0.188 -17.238 1.00 79.62 188 SER A C 1
ATOM 1526 O O . SER A 1 188 ? 12.534 -0.166 -16.732 1.00 79.62 188 SER A O 1
ATOM 1528 N N . MET A 1 189 ? 14.787 -0.190 -16.747 1.00 77.75 189 MET A N 1
ATOM 1529 C CA . MET A 1 189 ? 14.914 -1.035 -15.551 1.00 77.75 189 MET A CA 1
ATOM 1530 C C . MET A 1 189 ? 14.289 -0.379 -14.315 1.00 77.75 189 MET A C 1
ATOM 1532 O O . MET A 1 189 ? 13.610 -1.062 -13.558 1.00 77.75 189 MET A O 1
ATOM 1536 N N . GLU A 1 190 ? 14.426 0.941 -14.168 1.00 74.50 190 GLU A N 1
ATOM 1537 C CA . GLU A 1 190 ? 13.852 1.702 -13.052 1.00 74.50 190 GLU A CA 1
ATOM 1538 C C . GLU A 1 190 ? 12.314 1.672 -13.057 1.00 74.50 190 GLU A C 1
ATOM 1540 O O . GLU A 1 190 ? 11.683 1.391 -12.039 1.00 74.50 190 GLU A O 1
ATOM 1545 N N . MET A 1 191 ? 11.688 1.923 -14.213 1.00 77.31 191 MET A N 1
ATOM 1546 C CA . MET A 1 191 ? 10.224 1.883 -14.327 1.00 77.31 191 MET A CA 1
ATOM 1547 C C . MET A 1 191 ? 9.700 0.457 -14.144 1.00 77.31 191 MET A C 1
ATOM 1549 O O . MET A 1 191 ? 8.667 0.256 -13.510 1.00 77.31 191 MET A O 1
ATOM 1553 N N . LYS A 1 192 ? 10.429 -0.543 -14.654 1.00 79.69 192 LYS A N 1
ATOM 1554 C CA . LYS A 1 192 ? 10.092 -1.955 -14.458 1.00 79.69 192 LYS A CA 1
ATOM 1555 C C . LYS A 1 192 ? 10.138 -2.337 -12.978 1.00 79.69 192 LYS A C 1
ATOM 1557 O O . LYS A 1 192 ? 9.211 -2.979 -12.499 1.00 79.69 192 LYS A O 1
ATOM 1562 N N . GLU A 1 193 ? 11.177 -1.929 -12.257 1.00 81.06 193 GLU A N 1
ATOM 1563 C CA . GLU A 1 193 ? 11.310 -2.189 -10.823 1.00 81.06 193 GLU A CA 1
ATOM 1564 C C . GLU A 1 193 ? 10.163 -1.552 -10.032 1.00 81.06 193 GLU A C 1
ATOM 1566 O O . GLU A 1 193 ? 9.482 -2.249 -9.279 1.00 81.06 193 GLU A O 1
ATOM 1571 N N . LYS A 1 194 ? 9.871 -0.268 -10.276 1.00 76.69 194 LYS A N 1
ATOM 1572 C CA . LYS A 1 194 ? 8.739 0.434 -9.652 1.00 76.69 194 LYS A CA 1
ATOM 1573 C C . LYS A 1 194 ? 7.413 -0.270 -9.944 1.00 76.69 194 LYS A C 1
ATOM 1575 O O . LYS A 1 194 ? 6.679 -0.593 -9.019 1.00 76.69 194 LYS A O 1
ATOM 1580 N N . TYR A 1 195 ? 7.145 -0.617 -11.202 1.00 80.44 195 TYR A N 1
ATOM 1581 C CA . TYR A 1 195 ? 5.939 -1.354 -11.589 1.00 80.44 195 TYR A CA 1
ATOM 1582 C C . TYR A 1 195 ? 5.827 -2.727 -10.904 1.00 80.44 195 TYR A C 1
ATOM 1584 O O . TYR A 1 195 ? 4.758 -3.114 -10.426 1.00 80.44 195 TYR A O 1
ATOM 1592 N N . GLU A 1 196 ? 6.921 -3.485 -10.830 1.00 80.69 196 GLU A N 1
ATOM 1593 C CA . GLU A 1 196 ? 6.935 -4.787 -10.164 1.00 80.69 196 GLU A CA 1
ATOM 1594 C C . GLU A 1 196 ? 6.715 -4.673 -8.652 1.00 80.69 196 GLU A C 1
ATOM 1596 O O . GLU A 1 196 ? 5.985 -5.489 -8.088 1.00 80.69 196 GLU A O 1
ATOM 1601 N N . ILE A 1 197 ? 7.296 -3.664 -7.998 1.00 79.06 197 ILE A N 1
ATOM 1602 C CA . ILE A 1 197 ? 7.061 -3.379 -6.577 1.00 79.06 197 ILE A CA 1
ATOM 1603 C C . ILE A 1 197 ? 5.581 -3.058 -6.356 1.00 79.06 197 ILE A C 1
ATOM 1605 O O . ILE A 1 197 ? 4.931 -3.720 -5.539 1.00 79.06 197 ILE A O 1
ATOM 1609 N N . SER A 1 198 ? 5.021 -2.124 -7.129 1.00 76.00 198 SER A N 1
ATOM 1610 C CA . SER A 1 198 ? 3.632 -1.681 -6.984 1.00 76.00 198 SER A CA 1
ATOM 1611 C C . SER A 1 198 ? 2.613 -2.791 -7.283 1.00 76.00 198 SER A C 1
ATOM 1613 O O . SER A 1 198 ? 1.553 -2.838 -6.667 1.00 76.00 198 SER A O 1
ATOM 1615 N N . THR A 1 199 ? 2.938 -3.751 -8.157 1.00 74.75 199 THR A N 1
ATOM 1616 C CA . THR A 1 199 ? 2.048 -4.882 -8.498 1.00 74.75 199 THR A CA 1
ATOM 1617 C C . THR A 1 199 ? 2.221 -6.119 -7.607 1.00 74.75 199 THR A C 1
ATOM 1619 O O . THR A 1 199 ? 1.269 -6.890 -7.431 1.00 74.75 199 THR A O 1
ATOM 1622 N N . LYS A 1 200 ? 3.401 -6.335 -7.005 1.00 68.75 200 LYS A N 1
ATOM 1623 C CA . LYS A 1 200 ? 3.664 -7.471 -6.095 1.00 68.75 200 LYS A CA 1
ATOM 1624 C C . LYS A 1 200 ? 3.298 -7.168 -4.636 1.00 68.75 200 LYS A C 1
ATOM 1626 O O . LYS A 1 200 ? 2.896 -8.091 -3.920 1.00 68.75 200 LYS A O 1
ATOM 1631 N N . ASN A 1 201 ? 3.372 -5.912 -4.187 1.00 62.06 201 ASN A N 1
ATOM 1632 C CA . ASN A 1 201 ? 3.041 -5.536 -2.804 1.00 62.06 201 ASN A CA 1
ATOM 1633 C C . ASN A 1 201 ? 1.578 -5.786 -2.375 1.00 62.06 201 ASN A C 1
ATOM 1635 O O . ASN A 1 201 ? 1.384 -6.312 -1.273 1.00 62.06 201 ASN A O 1
ATOM 1639 N N . PRO A 1 202 ? 0.546 -5.546 -3.212 1.00 55.28 202 PRO A N 1
ATOM 1640 C CA . PRO A 1 202 ? -0.850 -5.783 -2.830 1.00 55.28 202 PRO A CA 1
ATOM 1641 C C . PRO A 1 202 ? -1.125 -7.238 -2.409 1.00 55.28 202 PRO A C 1
ATOM 1643 O O . PRO A 1 202 ? -1.900 -7.496 -1.487 1.00 55.28 202 PRO A O 1
ATOM 1646 N N . ARG A 1 203 ? -0.437 -8.208 -3.034 1.00 52.47 203 ARG A N 1
ATOM 1647 C CA . ARG A 1 203 ? -0.536 -9.644 -2.701 1.00 52.47 203 ARG A CA 1
ATOM 1648 C C . ARG A 1 203 ? 0.248 -10.027 -1.442 1.00 52.47 203 ARG A C 1
ATOM 1650 O O . ARG A 1 203 ? -0.117 -10.989 -0.767 1.00 52.47 203 ARG A O 1
ATOM 1657 N N . ASN A 1 204 ? 1.309 -9.293 -1.112 1.00 52.53 204 ASN A N 1
ATOM 1658 C CA . ASN A 1 204 ? 2.083 -9.511 0.110 1.00 52.53 204 ASN A CA 1
ATOM 1659 C C . ASN A 1 204 ? 1.391 -8.935 1.350 1.00 52.53 204 ASN A C 1
ATOM 1661 O O . ASN A 1 204 ? 1.552 -9.494 2.431 1.00 52.53 204 ASN A O 1
ATOM 1665 N N . TYR A 1 205 ? 0.574 -7.889 1.215 1.00 51.53 205 TYR A N 1
ATOM 1666 C CA . TYR A 1 205 ? -0.140 -7.295 2.350 1.00 51.53 205 TYR A CA 1
ATOM 1667 C C . TYR A 1 205 ? -1.244 -8.215 2.902 1.00 51.53 205 TYR A C 1
ATOM 1669 O O . TYR A 1 205 ? -1.316 -8.439 4.112 1.00 51.53 205 TYR A O 1
ATOM 1677 N N . GLN A 1 206 ? -2.027 -8.855 2.020 1.00 51.62 206 GLN A N 1
ATOM 1678 C CA . GLN A 1 206 ? -2.989 -9.903 2.406 1.00 51.62 206 GLN A CA 1
ATOM 1679 C C . GLN A 1 206 ? -2.308 -11.117 3.064 1.00 51.62 206 GLN A C 1
ATOM 1681 O O . GLN A 1 206 ? -2.890 -11.745 3.947 1.00 51.62 206 GLN A O 1
ATOM 1686 N N . LYS A 1 207 ? -1.060 -11.426 2.679 1.00 49.62 207 LYS A N 1
ATOM 1687 C CA . LYS A 1 207 ? -0.241 -12.479 3.304 1.00 49.62 207 LYS A CA 1
ATOM 1688 C C . LYS A 1 207 ? 0.426 -12.058 4.620 1.00 49.62 207 LYS A C 1
ATOM 1690 O O . LYS A 1 207 ? 0.632 -12.919 5.467 1.00 49.62 207 LYS A O 1
ATOM 1695 N N . LYS A 1 208 ? 0.778 -10.778 4.798 1.00 48.78 208 LYS A N 1
ATOM 1696 C CA . LYS A 1 208 ? 1.458 -10.253 6.000 1.00 48.78 208 LYS A CA 1
ATOM 1697 C C . LYS A 1 208 ? 0.506 -9.940 7.153 1.00 48.78 208 LYS A C 1
ATOM 1699 O O . LYS A 1 208 ? 0.923 -10.041 8.300 1.00 48.78 208 LYS A O 1
ATOM 1704 N N . ASN A 1 209 ? -0.755 -9.600 6.876 1.00 52.31 209 ASN A N 1
ATOM 1705 C CA . ASN A 1 209 ? -1.758 -9.309 7.909 1.00 52.31 209 ASN A CA 1
ATOM 1706 C C . ASN A 1 209 ? -3.043 -10.165 7.787 1.00 52.31 209 ASN A C 1
ATOM 1708 O O . ASN A 1 209 ? -4.157 -9.630 7.782 1.00 52.31 209 ASN A O 1
ATOM 1712 N N . PRO A 1 210 ? -2.926 -11.510 7.727 1.00 52.75 210 PRO A N 1
ATOM 1713 C CA . PRO A 1 210 ? -4.081 -12.397 7.613 1.00 52.75 210 PRO A CA 1
ATOM 1714 C C . PRO A 1 210 ? -4.999 -12.297 8.837 1.00 52.75 210 PRO A C 1
ATOM 1716 O O . PRO A 1 210 ? -6.212 -12.426 8.694 1.00 52.75 210 PRO A O 1
ATOM 1719 N N . SER A 1 211 ? -4.449 -11.998 10.023 1.00 56.09 211 SER A N 1
ATOM 1720 C CA . SER A 1 211 ? -5.230 -11.819 11.253 1.00 56.09 211 SER A CA 1
ATOM 1721 C C . SER A 1 211 ? -6.105 -10.564 11.209 1.00 56.09 211 SER A C 1
ATOM 1723 O O . SER A 1 211 ? -7.245 -10.610 11.655 1.00 56.09 211 SER A O 1
ATOM 1725 N N . THR A 1 212 ? -5.622 -9.462 10.632 1.00 56.00 212 THR A N 1
ATOM 1726 C CA . THR A 1 212 ? -6.381 -8.210 10.500 1.00 56.00 212 THR A CA 1
ATOM 1727 C C . THR A 1 212 ? -7.516 -8.375 9.496 1.00 56.00 212 THR A C 1
ATOM 1729 O O . THR A 1 212 ? -8.643 -8.000 9.794 1.00 56.00 212 THR A O 1
ATOM 1732 N N . TYR A 1 213 ? -7.260 -9.031 8.359 1.00 59.25 213 TYR A N 1
ATOM 1733 C CA . TYR A 1 213 ? -8.300 -9.356 7.376 1.00 59.25 213 TYR A CA 1
ATOM 1734 C C . TYR A 1 213 ? -9.386 -10.274 7.959 1.00 59.25 213 TYR A C 1
ATOM 1736 O O . TYR A 1 213 ? -10.576 -9.986 7.833 1.00 59.25 213 TYR A O 1
ATOM 1744 N N . TRP A 1 214 ? -8.992 -11.348 8.652 1.00 55.84 214 TRP A N 1
ATOM 1745 C CA . TRP A 1 214 ? -9.939 -12.250 9.313 1.00 55.84 214 TRP A CA 1
ATOM 1746 C C . TRP A 1 214 ? -10.742 -11.551 10.412 1.00 55.84 214 TRP A C 1
ATOM 1748 O O . TRP A 1 214 ? -11.947 -11.761 10.510 1.00 55.84 214 TRP A O 1
ATOM 1758 N N . ARG A 1 215 ? -10.102 -10.680 11.202 1.00 57.72 215 ARG A N 1
ATOM 1759 C CA . ARG A 1 215 ? -10.774 -9.883 12.239 1.00 57.72 215 ARG A CA 1
ATOM 1760 C C . ARG A 1 215 ? -11.788 -8.915 11.648 1.00 57.72 215 ARG A C 1
ATOM 1762 O O . ARG A 1 215 ? -12.892 -8.841 12.164 1.00 57.72 215 ARG A O 1
ATOM 1769 N N . VAL A 1 216 ? -11.452 -8.234 10.552 1.00 62.56 216 VAL A N 1
ATOM 1770 C CA . VAL A 1 216 ? -12.387 -7.360 9.823 1.00 62.56 216 VAL A CA 1
ATOM 1771 C C . VAL A 1 216 ? -13.578 -8.162 9.302 1.00 62.56 216 VAL A C 1
ATOM 1773 O O . VAL A 1 216 ? -14.720 -7.745 9.465 1.00 62.56 216 VAL A O 1
ATOM 1776 N N . LYS A 1 217 ? -13.326 -9.335 8.712 1.00 66.50 217 LYS A N 1
ATOM 1777 C CA . LYS A 1 217 ? -14.376 -10.200 8.167 1.00 66.50 217 LYS A CA 1
ATOM 1778 C C . LYS A 1 217 ? -15.335 -10.710 9.250 1.00 66.50 217 LYS A C 1
ATOM 1780 O O . LYS A 1 217 ? -16.543 -10.557 9.089 1.00 66.50 217 LYS A O 1
ATOM 1785 N N . ILE A 1 218 ? -14.799 -11.235 10.357 1.00 68.06 218 ILE A N 1
ATOM 1786 C CA . ILE A 1 218 ? -15.593 -11.685 11.514 1.00 68.06 218 ILE A CA 1
ATOM 1787 C C . ILE A 1 218 ? -16.419 -10.528 12.062 1.00 68.06 218 ILE A C 1
ATOM 1789 O O . ILE A 1 218 ? -17.618 -10.671 12.273 1.00 68.06 218 ILE A O 1
ATOM 1793 N N . ALA A 1 219 ? -15.799 -9.364 12.238 1.00 59.78 219 ALA A N 1
ATOM 1794 C CA . ALA A 1 219 ? -16.476 -8.218 12.808 1.00 59.78 219 ALA A CA 1
ATOM 1795 C C . ALA A 1 219 ? -17.651 -7.778 11.900 1.00 59.78 219 ALA A C 1
ATOM 1797 O O . ALA A 1 219 ? -18.762 -7.548 12.382 1.00 59.78 219 ALA A O 1
ATOM 1798 N N . ILE A 1 220 ? -17.463 -7.727 10.573 1.00 63.19 220 ILE A N 1
ATOM 1799 C CA . ILE A 1 220 ? -18.540 -7.433 9.605 1.00 63.19 220 ILE A CA 1
ATOM 1800 C C . ILE A 1 220 ? -19.674 -8.471 9.691 1.00 63.19 220 ILE A C 1
ATOM 1802 O O . ILE A 1 220 ? -20.854 -8.117 9.611 1.00 63.19 220 ILE A O 1
ATOM 1806 N N . GLU A 1 221 ? -19.346 -9.752 9.849 1.00 71.00 221 GLU A N 1
ATOM 1807 C CA . GLU A 1 221 ? -20.328 -10.832 10.008 1.00 71.00 221 GLU A CA 1
ATOM 1808 C C . GLU A 1 221 ? -21.114 -10.704 11.327 1.00 71.00 221 GLU A C 1
ATOM 1810 O O . GLU A 1 221 ? -22.344 -10.824 11.317 1.00 71.00 221 GLU A O 1
ATOM 1815 N N . GLU A 1 222 ? -20.445 -10.368 12.432 1.00 70.06 222 GLU A N 1
ATOM 1816 C CA . GLU A 1 222 ? -21.058 -10.104 13.741 1.00 70.06 222 GLU A CA 1
ATOM 1817 C C . GLU A 1 222 ? -21.988 -8.884 13.706 1.00 70.06 222 GLU A C 1
ATOM 1819 O O . GLU A 1 222 ? -23.119 -8.953 14.197 1.00 70.06 222 GLU A O 1
ATOM 1824 N N . PHE A 1 223 ? -21.568 -7.791 13.058 1.00 64.44 223 PHE A N 1
ATOM 1825 C CA . PHE A 1 223 ? -22.399 -6.600 12.864 1.00 64.44 223 PHE A CA 1
ATOM 1826 C C . PHE A 1 223 ? -23.667 -6.928 12.069 1.00 64.44 223 PHE A C 1
ATOM 1828 O O . PHE A 1 223 ? -24.777 -6.564 12.462 1.00 64.44 223 PHE A O 1
ATOM 1835 N N . ASN A 1 224 ? -23.531 -7.675 10.972 1.00 64.12 224 ASN A N 1
ATOM 1836 C CA . ASN A 1 224 ? -24.672 -8.088 10.161 1.00 64.12 224 ASN A CA 1
ATOM 1837 C C . ASN A 1 224 ? -25.618 -9.033 10.919 1.00 64.12 224 ASN A C 1
ATOM 1839 O O . ASN A 1 224 ? -26.836 -8.954 10.732 1.00 64.12 224 ASN A O 1
ATOM 1843 N N . GLN A 1 225 ? -25.093 -9.905 11.787 1.00 71.12 225 GLN A N 1
ATOM 1844 C CA . GLN A 1 225 ? -25.916 -10.743 12.661 1.00 71.12 225 GLN A CA 1
ATOM 1845 C C . GLN A 1 225 ? -26.663 -9.924 13.715 1.00 71.12 225 GLN A C 1
ATOM 1847 O O . GLN A 1 225 ? -27.864 -10.135 13.890 1.00 71.12 225 GLN A O 1
ATOM 1852 N N . GLN A 1 226 ? -26.001 -8.978 14.386 1.00 65.31 226 GLN A N 1
ATOM 1853 C CA . GLN A 1 226 ? -26.657 -8.097 15.355 1.00 65.31 226 GLN A CA 1
ATOM 1854 C C . GLN A 1 226 ? -27.729 -7.239 14.679 1.00 65.31 226 GLN A C 1
ATOM 1856 O O . GLN A 1 226 ? -28.869 -7.224 15.137 1.00 65.31 226 GLN A O 1
ATOM 1861 N N . ARG A 1 227 ? -27.431 -6.628 13.525 1.00 60.31 227 ARG A N 1
ATOM 1862 C CA . ARG A 1 227 ? -28.404 -5.831 12.759 1.00 60.31 227 ARG A CA 1
ATOM 1863 C C . ARG A 1 227 ? -29.658 -6.631 12.389 1.00 60.31 227 ARG A C 1
ATOM 1865 O O . ARG A 1 227 ? -30.765 -6.121 12.512 1.00 60.31 227 ARG A O 1
ATOM 1872 N N . LYS A 1 228 ? -29.503 -7.897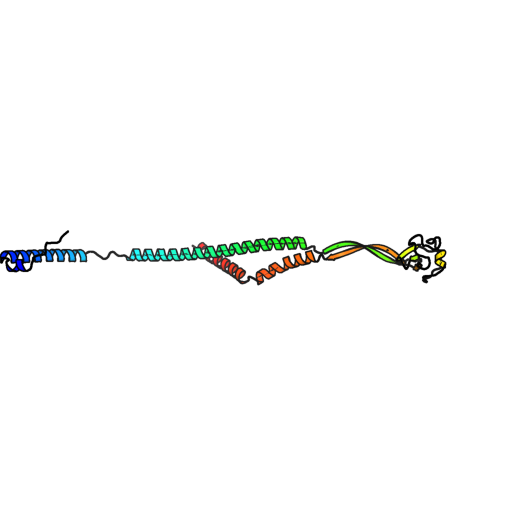 11.980 1.00 68.38 228 LYS A N 1
ATOM 1873 C CA . LYS A 1 228 ? -30.629 -8.800 11.669 1.00 68.38 228 LYS A CA 1
ATOM 1874 C C . LYS A 1 228 ? -31.458 -9.199 12.893 1.00 68.38 228 LYS A C 1
ATOM 1876 O O . LYS A 1 228 ? -32.629 -9.529 12.730 1.00 68.38 228 LYS A O 1
ATOM 1881 N N . ARG A 1 229 ? -30.869 -9.210 14.095 1.00 63.03 229 ARG A N 1
ATOM 1882 C CA . ARG A 1 229 ? -31.599 -9.480 15.346 1.00 63.03 229 ARG A CA 1
ATOM 1883 C C . ARG A 1 229 ? -32.466 -8.290 15.752 1.00 63.03 229 ARG A C 1
ATOM 1885 O O . ARG A 1 229 ? -33.592 -8.503 16.175 1.00 63.03 229 ARG A O 1
ATOM 1892 N N . TYR A 1 230 ? -31.977 -7.068 15.546 1.00 48.44 230 TYR A N 1
ATOM 1893 C CA . TYR A 1 230 ? -32.722 -5.846 15.864 1.00 48.44 230 TYR A CA 1
ATOM 1894 C C . TYR A 1 230 ? -33.748 -5.436 14.799 1.00 48.44 230 TYR A C 1
ATOM 1896 O O . TYR A 1 230 ? -34.680 -4.720 15.124 1.00 48.44 230 TYR A O 1
ATOM 1904 N N . SER A 1 231 ? -33.634 -5.898 13.547 1.00 47.69 231 SER A N 1
ATOM 1905 C CA . SER A 1 231 ? -34.637 -5.610 12.502 1.00 47.69 231 SER A CA 1
ATOM 1906 C C . SER A 1 231 ? -35.841 -6.568 12.494 1.00 47.69 231 SER A C 1
ATOM 1908 O O . SER A 1 231 ? -36.604 -6.564 11.529 1.00 47.69 231 SER A O 1
ATOM 1910 N N . LYS A 1 232 ? -35.948 -7.473 13.476 1.00 49.50 232 LYS A N 1
ATOM 1911 C CA . LYS A 1 232 ? -37.018 -8.484 13.595 1.00 49.50 232 LYS A CA 1
ATOM 1912 C C . LYS A 1 232 ? -37.902 -8.297 14.843 1.00 49.50 232 LYS A C 1
ATOM 1914 O O . LYS A 1 232 ? -38.729 -9.165 15.111 1.00 49.50 232 LYS A O 1
ATOM 1919 N N . GLN A 1 233 ? -37.715 -7.205 15.581 1.00 41.97 233 GLN A N 1
ATOM 1920 C CA . GLN A 1 233 ? -38.639 -6.696 16.602 1.00 41.97 233 GLN A CA 1
ATOM 1921 C C . GLN A 1 233 ? -39.364 -5.480 16.034 1.00 41.97 233 GLN A C 1
ATOM 1923 O O . GLN A 1 233 ? -40.549 -5.314 16.385 1.00 41.97 233 GLN A O 1
#